Protein AF-A0A916ZV91-F1 (afdb_monomer_lite)

Organism: NCBI:txid1526574

Radius of gyration: 21.8 Å; chains: 1; bounding box: 56×49×54 Å

Structure (mmCIF, N/CA/C/O backbone):
data_AF-A0A916ZV91-F1
#
_entry.id   AF-A0A916ZV91-F1
#
loop_
_atom_site.group_PDB
_atom_site.id
_atom_site.type_symbol
_atom_site.label_atom_id
_atom_site.label_alt_id
_atom_site.label_comp_id
_atom_site.label_asym_id
_atom_site.label_entity_id
_atom_site.label_seq_id
_atom_site.pdbx_PDB_ins_code
_atom_site.Cartn_x
_atom_site.Cartn_y
_atom_site.Cartn_z
_atom_site.occupancy
_atom_site.B_iso_or_equiv
_atom_site.auth_seq_id
_atom_site.auth_comp_id
_atom_site.auth_asym_id
_atom_site.auth_atom_id
_atom_site.pdbx_PDB_model_num
ATOM 1 N N . MET A 1 1 ? -6.351 -1.136 -21.327 1.00 87.38 1 MET A N 1
ATOM 2 C CA . MET A 1 1 ? -5.081 -0.440 -21.086 1.00 87.38 1 MET A CA 1
ATOM 3 C C . MET A 1 1 ? -4.354 -1.169 -19.970 1.00 87.38 1 MET A C 1
ATOM 5 O O . MET A 1 1 ? -4.870 -1.156 -18.860 1.00 87.38 1 MET A O 1
ATOM 9 N N . LYS A 1 2 ? -3.254 -1.858 -20.281 1.00 96.19 2 LYS A N 1
ATOM 10 C CA . LYS A 1 2 ? -2.328 -2.486 -19.336 1.00 96.19 2 LYS A CA 1
ATOM 11 C C . LYS A 1 2 ? -1.281 -1.471 -18.912 1.00 96.19 2 LYS A C 1
ATOM 13 O O . LYS A 1 2 ? -0.682 -0.817 -19.762 1.00 96.19 2 LYS A O 1
ATOM 18 N N . THR A 1 3 ? -1.038 -1.371 -17.621 1.00 98.38 3 THR A N 1
ATOM 19 C CA . THR A 1 3 ? -0.087 -0.418 -17.056 1.00 98.38 3 THR A CA 1
ATOM 20 C C . THR A 1 3 ? 0.949 -1.126 -16.194 1.00 98.38 3 THR A C 1
ATOM 22 O O . THR A 1 3 ? 0.641 -2.114 -15.523 1.00 98.38 3 THR A O 1
ATOM 25 N N . LEU A 1 4 ? 2.176 -0.617 -16.209 1.00 98.62 4 LEU A N 1
ATOM 26 C CA . LEU A 1 4 ? 3.278 -1.131 -15.405 1.00 98.62 4 LEU A CA 1
ATOM 27 C C . LEU A 1 4 ? 3.902 0.003 -14.602 1.00 98.62 4 LEU A C 1
ATOM 29 O O . LEU A 1 4 ? 4.118 1.087 -15.137 1.00 98.62 4 LEU A O 1
ATOM 33 N N . LEU A 1 5 ? 4.200 -0.269 -13.337 1.00 98.25 5 LEU A N 1
ATOM 34 C CA . LEU A 1 5 ? 4.947 0.599 -12.440 1.00 98.25 5 LEU A CA 1
ATOM 35 C C . LEU A 1 5 ? 6.239 -0.108 -12.038 1.00 98.25 5 LEU A C 1
ATOM 37 O O . LEU A 1 5 ? 6.178 -1.170 -11.424 1.00 98.25 5 LEU A O 1
ATOM 41 N N . TYR A 1 6 ? 7.385 0.483 -12.362 1.00 95.25 6 TYR A N 1
ATOM 42 C CA . TYR A 1 6 ? 8.692 0.018 -11.916 1.00 95.25 6 TYR A CA 1
ATOM 43 C C . TYR A 1 6 ? 9.244 0.979 -10.866 1.00 95.25 6 TYR A C 1
ATOM 45 O O . TYR A 1 6 ? 9.522 2.140 -11.161 1.00 95.25 6 TYR A O 1
ATOM 53 N N . LEU A 1 7 ? 9.350 0.493 -9.631 1.00 92.75 7 LEU A N 1
ATOM 54 C CA . LEU A 1 7 ? 9.927 1.208 -8.499 1.00 92.75 7 LEU A CA 1
ATOM 55 C C . LEU A 1 7 ? 11.439 0.973 -8.437 1.00 92.75 7 LEU A C 1
ATOM 57 O O . LEU A 1 7 ? 11.879 -0.160 -8.636 1.00 92.75 7 LEU A O 1
ATOM 61 N N . ALA A 1 8 ? 12.203 2.030 -8.141 1.00 88.31 8 ALA A N 1
ATOM 62 C CA . ALA A 1 8 ? 13.669 2.011 -8.190 1.00 88.31 8 ALA A CA 1
ATOM 63 C C . ALA A 1 8 ? 14.172 1.517 -9.559 1.00 88.31 8 ALA A C 1
ATOM 65 O O . ALA A 1 8 ? 14.939 0.559 -9.679 1.00 88.31 8 ALA A O 1
ATOM 66 N N . SER A 1 9 ? 13.643 2.117 -10.625 1.00 89.19 9 SER A N 1
ATOM 67 C CA . SER A 1 9 ? 13.782 1.567 -11.972 1.00 89.19 9 SER A CA 1
ATOM 68 C C . SER A 1 9 ? 15.186 1.673 -12.567 1.00 89.19 9 SER A C 1
ATOM 70 O O . SER A 1 9 ? 15.464 0.971 -13.537 1.00 89.19 9 SER A O 1
ATOM 72 N N . GLY A 1 10 ? 16.071 2.519 -12.027 1.00 86.88 10 GLY A N 1
ATOM 73 C CA . GLY A 1 10 ? 17.377 2.776 -12.640 1.00 86.88 10 GLY A CA 1
ATOM 74 C C . GLY A 1 10 ? 17.252 3.400 -14.042 1.00 86.88 10 GLY A C 1
ATOM 75 O O . GLY A 1 10 ? 16.332 4.196 -14.258 1.00 86.88 10 GLY A O 1
ATOM 76 N N . PRO A 1 11 ? 18.152 3.093 -14.998 1.00 87.12 11 PRO A N 1
ATOM 77 C CA . PRO A 1 11 ? 18.090 3.643 -16.351 1.00 87.12 11 PRO A CA 1
ATOM 78 C C . PRO A 1 11 ? 16.918 3.086 -17.168 1.00 87.12 11 PRO A C 1
ATOM 80 O O . PRO A 1 11 ? 16.448 1.963 -16.966 1.00 87.12 11 PRO A O 1
ATOM 83 N N . TYR A 1 12 ? 16.483 3.860 -18.161 1.00 89.38 12 TYR A N 1
ATOM 84 C CA . TYR A 1 12 ? 15.601 3.339 -19.199 1.00 89.38 12 TYR A CA 1
ATOM 85 C C . TYR A 1 12 ? 16.366 2.405 -20.148 1.00 89.38 12 TYR A C 1
ATOM 87 O O . TYR A 1 12 ? 17.432 2.761 -20.647 1.00 89.38 12 TYR A O 1
ATOM 95 N N . LEU A 1 13 ? 15.791 1.234 -20.439 1.00 89.25 13 LEU A N 1
ATOM 96 C CA . LEU A 1 13 ? 16.337 0.247 -21.369 1.00 89.25 13 LEU A CA 1
ATOM 97 C C . LEU A 1 13 ? 15.431 0.114 -22.597 1.00 89.25 13 LEU A C 1
ATOM 99 O O . LEU A 1 13 ? 14.216 -0.043 -22.464 1.00 89.25 13 LEU A O 1
ATOM 103 N N . ASP A 1 14 ? 16.017 0.060 -23.795 1.00 88.75 14 ASP A N 1
ATOM 104 C CA . ASP A 1 14 ? 15.267 -0.062 -25.058 1.00 88.75 14 ASP A CA 1
ATOM 105 C C . ASP A 1 14 ? 14.362 -1.303 -25.107 1.00 88.75 14 ASP A C 1
ATOM 107 O O . ASP A 1 14 ? 13.306 -1.294 -25.745 1.00 88.75 14 ASP A O 1
ATOM 111 N N . VAL A 1 15 ? 14.731 -2.368 -24.384 1.00 90.44 15 VAL A N 1
ATOM 112 C CA . VAL A 1 15 ? 13.932 -3.598 -24.281 1.00 90.44 15 VAL A CA 1
ATOM 113 C C . VAL A 1 15 ? 12.526 -3.340 -23.726 1.00 90.44 15 VAL A C 1
ATOM 115 O O . VAL A 1 15 ? 11.592 -4.062 -24.080 1.00 90.44 15 VAL A O 1
ATOM 118 N N . TYR A 1 16 ? 12.330 -2.279 -22.935 1.00 92.88 16 TYR A N 1
ATOM 119 C CA . TYR A 1 16 ? 11.019 -1.907 -22.401 1.00 92.88 16 TYR A CA 1
ATOM 120 C C . TYR A 1 16 ? 10.020 -1.525 -23.498 1.00 92.88 16 TYR A C 1
ATOM 122 O O . TYR A 1 16 ? 8.820 -1.730 -23.321 1.00 92.88 16 TYR A O 1
ATOM 130 N N . SER A 1 17 ? 10.493 -1.049 -24.655 1.00 88.81 17 SER A N 1
ATOM 131 C CA . SER A 1 17 ? 9.639 -0.748 -25.814 1.00 88.81 17 SER A CA 1
ATOM 132 C C . SER A 1 17 ? 8.989 -1.996 -26.424 1.00 88.81 17 SER A C 1
ATOM 134 O O . SER A 1 17 ? 7.976 -1.885 -27.112 1.00 88.81 17 SER A O 1
ATOM 136 N N . ASN A 1 18 ? 9.537 -3.186 -26.158 1.00 90.81 18 ASN A N 1
ATOM 137 C CA . ASN A 1 18 ? 9.008 -4.458 -26.657 1.00 90.81 18 ASN A CA 1
ATOM 138 C C . ASN A 1 18 ? 7.971 -5.088 -25.713 1.00 90.81 18 ASN A C 1
ATOM 140 O O . ASN A 1 18 ? 7.360 -6.106 -26.049 1.00 90.81 18 ASN A O 1
ATOM 144 N N . LEU A 1 19 ? 7.766 -4.512 -24.525 1.00 93.88 19 LEU A N 1
ATOM 145 C CA . LEU A 1 19 ? 6.770 -5.005 -23.586 1.00 93.88 19 LEU A CA 1
ATOM 146 C C . LEU A 1 19 ? 5.364 -4.756 -24.137 1.00 93.88 19 LEU A C 1
ATOM 148 O O . LEU A 1 19 ? 5.028 -3.661 -24.578 1.00 93.88 19 LEU A O 1
ATOM 152 N N . SER A 1 20 ? 4.499 -5.767 -24.050 1.00 93.50 20 SER A N 1
ATOM 153 C CA . SER A 1 20 ? 3.075 -5.648 -24.399 1.00 93.50 20 SER A CA 1
ATOM 154 C C . SER A 1 20 ? 2.282 -4.912 -23.302 1.00 93.50 20 SER A C 1
ATOM 156 O O . SER A 1 20 ? 1.346 -5.469 -22.716 1.00 93.50 20 SER A O 1
ATOM 158 N N . ILE A 1 21 ? 2.699 -3.678 -23.003 1.00 96.75 21 ILE A N 1
ATOM 159 C CA . ILE A 1 21 ? 2.186 -2.784 -21.960 1.00 96.75 21 ILE A CA 1
ATOM 160 C C . ILE A 1 21 ? 1.842 -1.429 -22.590 1.00 96.75 21 ILE A C 1
ATOM 162 O O . ILE A 1 21 ? 2.648 -0.831 -23.298 1.00 96.75 21 ILE A O 1
ATOM 166 N N . ASP A 1 22 ? 0.640 -0.929 -22.306 1.00 97.06 22 ASP A N 1
ATOM 167 C CA . ASP A 1 22 ? 0.116 0.288 -22.931 1.00 97.06 22 ASP A CA 1
ATOM 168 C C . ASP A 1 22 ? 0.661 1.569 -22.281 1.00 97.06 22 ASP A C 1
ATOM 170 O O . ASP A 1 22 ? 0.759 2.593 -22.951 1.00 97.06 22 ASP A O 1
ATOM 174 N N . LYS A 1 23 ? 0.994 1.539 -20.983 1.00 97.94 23 LYS A N 1
ATOM 175 C CA . LYS A 1 23 ? 1.622 2.665 -20.273 1.00 97.94 23 LYS A CA 1
ATOM 176 C C . LYS A 1 23 ? 2.644 2.172 -19.246 1.00 97.94 23 LYS A C 1
ATOM 178 O O . LYS A 1 23 ? 2.316 1.337 -18.404 1.00 97.94 23 LYS A O 1
ATOM 183 N N . LEU A 1 24 ? 3.856 2.711 -19.300 1.00 98.19 24 LEU A N 1
ATOM 184 C CA . LEU A 1 24 ? 4.967 2.396 -18.400 1.00 98.19 24 LEU A CA 1
ATOM 185 C C . LEU A 1 24 ? 5.242 3.602 -17.492 1.00 98.19 24 LEU A C 1
ATOM 187 O O . LEU A 1 24 ? 5.368 4.722 -17.984 1.00 98.19 24 LEU A O 1
ATOM 191 N N . PHE A 1 25 ? 5.349 3.370 -16.188 1.00 97.62 25 PHE A N 1
ATOM 192 C CA . PHE A 1 25 ? 5.752 4.360 -15.193 1.00 97.62 25 PHE A CA 1
ATOM 193 C C . PHE A 1 25 ? 7.047 3.898 -14.530 1.00 97.62 25 PHE A C 1
ATOM 195 O O . PHE A 1 25 ? 7.089 2.822 -13.935 1.00 97.62 25 PHE A O 1
ATOM 202 N N . PHE A 1 26 ? 8.084 4.718 -14.625 1.00 94.31 26 PHE A N 1
ATOM 203 C CA . PHE A 1 26 ? 9.403 4.468 -14.055 1.00 94.31 26 PHE A CA 1
ATOM 204 C C . PHE A 1 26 ? 9.624 5.448 -12.905 1.00 94.31 26 PHE A C 1
ATOM 206 O O . PHE A 1 26 ? 9.574 6.658 -13.120 1.00 94.31 26 PHE A O 1
ATOM 213 N N . VAL A 1 27 ? 9.803 4.945 -11.686 1.00 92.62 27 VAL A N 1
ATOM 214 C CA . VAL A 1 27 ? 10.017 5.762 -10.485 1.00 92.62 27 VAL A CA 1
ATOM 215 C C . VAL A 1 27 ? 11.463 5.617 -10.044 1.00 92.62 27 VAL A C 1
ATOM 217 O O . VAL A 1 27 ? 11.885 4.541 -9.619 1.00 92.62 27 VAL A O 1
ATOM 220 N N . GLU A 1 28 ? 12.200 6.720 -10.108 1.00 87.00 28 GLU A N 1
ATOM 221 C CA . GLU A 1 28 ? 13.596 6.796 -9.685 1.00 87.00 28 GLU A CA 1
ATOM 222 C C . GLU A 1 28 ? 13.918 8.227 -9.259 1.00 87.00 28 GLU A C 1
ATOM 224 O O . GLU A 1 28 ? 13.624 9.146 -10.014 1.00 87.00 28 GLU A O 1
ATOM 229 N N . LYS A 1 29 ? 14.513 8.419 -8.078 1.00 79.69 29 LYS A N 1
ATOM 230 C CA . LYS A 1 29 ? 14.768 9.749 -7.489 1.00 79.69 29 LYS A CA 1
ATOM 231 C C . LYS A 1 29 ? 16.181 10.279 -7.779 1.00 79.69 29 LYS A C 1
ATOM 233 O O . LYS A 1 29 ? 16.490 11.416 -7.429 1.00 79.69 29 LYS A O 1
ATOM 238 N N . ASP A 1 30 ? 17.064 9.473 -8.371 1.00 70.75 30 ASP A N 1
ATOM 239 C CA . ASP A 1 30 ? 18.433 9.903 -8.691 1.00 70.75 30 ASP A CA 1
ATOM 240 C C . ASP A 1 30 ? 18.470 10.821 -9.933 1.00 70.75 30 ASP A C 1
ATOM 242 O O . ASP A 1 30 ? 18.646 10.379 -11.072 1.00 70.75 30 ASP A O 1
ATOM 246 N N . ASP A 1 31 ? 18.292 12.122 -9.676 1.00 64.06 31 ASP A N 1
ATOM 247 C CA . ASP A 1 31 ? 18.119 13.219 -10.645 1.00 64.06 31 ASP A CA 1
ATOM 248 C C . ASP A 1 31 ? 19.330 13.483 -11.565 1.00 64.06 31 ASP A C 1
ATOM 250 O O . ASP A 1 31 ? 19.233 14.249 -12.519 1.00 64.06 31 ASP A O 1
ATOM 254 N N . MET A 1 32 ? 20.500 12.883 -11.317 1.00 65.88 32 MET A N 1
ATOM 255 C CA . MET A 1 32 ? 21.688 13.146 -12.151 1.00 65.88 32 MET A CA 1
ATOM 256 C C . MET A 1 32 ? 22.233 11.922 -12.872 1.00 65.88 32 MET A C 1
ATOM 258 O O . MET A 1 32 ? 22.821 12.067 -13.944 1.00 65.88 32 MET A O 1
ATOM 262 N N . LYS A 1 33 ? 22.049 10.720 -12.324 1.00 74.94 33 LYS A N 1
ATOM 263 C CA . LYS A 1 33 ? 22.669 9.520 -12.893 1.00 74.94 33 LYS A CA 1
ATOM 264 C C . LYS A 1 33 ? 21.958 9.018 -14.149 1.00 74.94 33 LYS A C 1
ATOM 266 O O . LYS A 1 33 ? 22.618 8.533 -15.065 1.00 74.94 33 LYS A O 1
ATOM 271 N N . TRP A 1 34 ? 20.632 9.153 -14.207 1.00 81.06 34 TRP A N 1
ATOM 272 C CA . TRP A 1 34 ? 19.813 8.489 -15.231 1.00 81.06 34 TRP A CA 1
ATOM 273 C C . TRP A 1 34 ? 19.065 9.427 -16.171 1.00 81.06 34 TRP A C 1
ATOM 275 O O . TRP A 1 34 ? 18.476 8.953 -17.140 1.00 81.06 34 TRP A O 1
ATOM 285 N N . THR A 1 35 ? 19.130 10.739 -15.949 1.00 83.25 35 THR A N 1
ATOM 286 C CA . THR A 1 35 ? 18.403 11.761 -16.722 1.00 83.25 35 THR A CA 1
ATOM 287 C C . THR A 1 35 ? 18.569 11.589 -18.225 1.00 83.25 35 THR A C 1
ATOM 289 O O . THR A 1 35 ? 17.577 11.548 -18.944 1.00 83.25 35 THR A O 1
ATOM 292 N N . GLN A 1 36 ? 19.800 11.352 -18.690 1.00 85.44 36 GLN A N 1
ATOM 293 C CA . GLN A 1 36 ? 20.089 11.128 -20.111 1.00 85.44 36 GLN A CA 1
ATOM 294 C C . GLN A 1 36 ? 19.358 9.908 -20.692 1.00 85.44 36 GLN A C 1
ATOM 296 O O . GLN A 1 36 ? 18.908 9.957 -21.833 1.00 85.44 36 GLN A O 1
ATOM 301 N N . SER A 1 37 ? 19.192 8.828 -19.917 1.00 87.00 37 SER A N 1
ATOM 302 C CA . SER A 1 37 ? 18.445 7.644 -20.374 1.00 87.00 37 SER A CA 1
ATOM 303 C C . SER A 1 37 ? 16.951 7.937 -20.545 1.00 87.00 37 SER A C 1
ATOM 305 O O . SER A 1 37 ? 16.292 7.316 -21.376 1.00 87.00 37 SER A O 1
ATOM 307 N N . TYR A 1 38 ? 16.424 8.924 -19.813 1.00 88.81 38 TYR A N 1
ATOM 308 C CA . TYR A 1 38 ? 15.010 9.278 -19.836 1.00 88.81 38 TYR A CA 1
ATOM 309 C C . TYR A 1 38 ? 14.646 10.414 -20.815 1.00 88.81 38 TYR A C 1
ATOM 311 O O . TYR A 1 38 ? 13.462 10.627 -21.071 1.00 88.81 38 TYR A O 1
ATOM 319 N N . GLU A 1 39 ? 15.623 11.117 -21.405 1.00 86.62 39 GLU A N 1
ATOM 320 C CA . GLU A 1 39 ? 15.385 12.263 -22.307 1.00 86.62 39 GLU A CA 1
ATOM 321 C C . GLU A 1 39 ? 14.565 11.908 -23.557 1.00 86.62 39 GLU A C 1
ATOM 323 O O . GLU A 1 39 ? 13.804 12.739 -24.051 1.00 86.62 39 GLU A O 1
ATOM 328 N N . ASN A 1 40 ? 14.699 10.678 -24.064 1.00 84.06 40 ASN A N 1
ATOM 329 C CA . ASN A 1 40 ? 14.100 10.248 -25.333 1.00 84.06 40 ASN A CA 1
ATOM 330 C C . ASN A 1 40 ? 13.187 9.024 -25.186 1.00 84.06 40 ASN A C 1
ATOM 332 O O . ASN A 1 40 ? 13.049 8.233 -26.122 1.00 84.06 40 ASN A O 1
ATOM 336 N N . ILE A 1 41 ? 12.558 8.849 -24.020 1.00 91.31 41 ILE A N 1
ATOM 337 C CA . ILE A 1 41 ? 11.655 7.713 -23.821 1.00 91.31 41 ILE A CA 1
ATOM 338 C C . ILE A 1 41 ? 10.410 7.812 -24.713 1.00 91.31 41 ILE A C 1
ATOM 340 O O . ILE A 1 41 ? 9.927 8.909 -25.012 1.00 91.31 41 ILE A O 1
ATOM 344 N N . PRO A 1 42 ? 9.841 6.666 -25.119 1.00 91.62 42 PRO A N 1
ATOM 345 C CA . PRO A 1 42 ? 8.595 6.624 -25.870 1.00 91.62 42 PRO A CA 1
ATOM 346 C C . PRO A 1 42 ? 7.433 7.347 -25.173 1.00 91.62 42 PRO A C 1
ATOM 348 O O . PRO A 1 42 ? 7.351 7.412 -23.950 1.00 91.62 42 PRO A O 1
ATOM 351 N N . THR A 1 43 ? 6.452 7.812 -25.950 1.00 92.31 43 THR A N 1
ATOM 352 C CA . THR A 1 43 ? 5.269 8.537 -25.429 1.00 92.31 43 THR A CA 1
ATOM 353 C C . THR A 1 43 ? 4.378 7.703 -24.496 1.00 92.31 43 THR A C 1
ATOM 355 O O . THR A 1 43 ? 3.646 8.248 -23.662 1.00 92.31 43 THR A O 1
ATOM 358 N N . ASN A 1 44 ? 4.438 6.373 -24.603 1.00 94.12 44 ASN A N 1
ATOM 359 C CA . ASN A 1 44 ? 3.770 5.451 -23.688 1.00 94.12 44 ASN A CA 1
ATOM 360 C C . ASN A 1 44 ? 4.568 5.195 -22.396 1.00 94.12 44 ASN A C 1
ATOM 362 O O . ASN A 1 44 ? 4.080 4.485 -21.522 1.00 94.12 44 ASN A O 1
ATOM 366 N N . ALA A 1 45 ? 5.747 5.788 -22.229 1.00 96.06 45 ALA A N 1
ATOM 367 C CA . ALA A 1 45 ? 6.517 5.766 -20.994 1.00 96.06 45 ALA A CA 1
ATOM 368 C C . ALA A 1 45 ? 6.421 7.107 -20.255 1.00 96.06 45 ALA A C 1
ATOM 370 O O . ALA A 1 45 ? 6.024 8.131 -20.815 1.00 96.06 45 ALA A O 1
ATOM 371 N N . GLU A 1 46 ? 6.710 7.086 -18.961 1.00 95.44 46 GLU A N 1
ATOM 372 C CA . GLU A 1 46 ? 6.787 8.269 -18.117 1.00 95.44 46 GLU A CA 1
ATOM 373 C C . GLU A 1 46 ? 7.800 8.033 -17.000 1.00 95.44 46 GLU A C 1
ATOM 375 O O . GLU A 1 46 ? 7.733 7.017 -16.306 1.00 95.44 46 GLU A O 1
ATOM 380 N N . TRP A 1 47 ? 8.720 8.979 -16.828 1.00 93.38 47 TRP A N 1
ATOM 381 C CA . TRP A 1 47 ? 9.651 8.997 -15.709 1.00 93.38 47 TRP A CA 1
ATOM 382 C C . TRP A 1 47 ? 9.129 9.925 -14.616 1.00 93.38 47 TRP A C 1
ATOM 384 O O . TRP A 1 47 ? 8.865 11.103 -14.859 1.00 93.38 47 TRP A O 1
ATOM 394 N N . ILE A 1 48 ? 8.974 9.384 -13.411 1.00 93.12 48 ILE A N 1
ATOM 395 C CA . ILE A 1 48 ? 8.570 10.117 -12.217 1.00 93.12 48 ILE A CA 1
ATOM 396 C C . ILE A 1 48 ? 9.800 10.241 -11.322 1.00 93.12 48 ILE A C 1
ATOM 398 O O . ILE A 1 48 ? 10.142 9.333 -10.563 1.00 93.12 48 ILE A O 1
ATOM 402 N N . ASN A 1 49 ? 10.460 11.390 -11.426 1.00 89.25 49 ASN A N 1
ATOM 403 C CA . ASN A 1 49 ? 11.673 11.695 -10.680 1.00 89.25 49 ASN A CA 1
ATOM 404 C C . ASN A 1 49 ? 11.367 12.179 -9.255 1.00 89.25 49 ASN A C 1
ATOM 406 O O . ASN A 1 49 ? 11.476 13.366 -8.936 1.00 89.25 49 ASN A O 1
ATOM 410 N N . LYS A 1 50 ? 10.840 11.277 -8.421 1.00 88.44 50 LYS A N 1
ATOM 411 C CA . LYS A 1 50 ? 10.419 11.555 -7.041 1.00 88.44 50 LYS A CA 1
ATOM 412 C C . LYS A 1 50 ? 10.615 10.324 -6.161 1.00 88.44 50 LYS A C 1
ATOM 414 O O . LYS A 1 50 ? 10.757 9.205 -6.637 1.00 88.44 50 LYS A O 1
ATOM 419 N N . ASP A 1 51 ? 10.549 10.546 -4.851 1.00 88.75 51 ASP A N 1
ATOM 420 C CA . ASP A 1 51 ? 10.404 9.471 -3.864 1.00 88.75 51 ASP A CA 1
ATOM 421 C C . ASP A 1 51 ? 9.189 8.578 -4.183 1.00 88.75 51 ASP A C 1
ATOM 423 O O . ASP A 1 51 ? 8.167 9.063 -4.686 1.00 88.75 51 ASP A O 1
ATOM 427 N N . ILE A 1 52 ? 9.286 7.281 -3.882 1.00 90.06 52 ILE A N 1
ATOM 428 C CA . ILE A 1 52 ? 8.232 6.301 -4.172 1.00 90.06 52 ILE A CA 1
ATOM 429 C C . ILE A 1 52 ? 6.891 6.689 -3.544 1.00 90.06 52 ILE A C 1
ATOM 431 O O . ILE A 1 52 ? 5.879 6.676 -4.243 1.00 90.06 52 ILE A O 1
ATOM 435 N N . LEU A 1 53 ? 6.847 7.077 -2.268 1.00 91.75 53 LEU A N 1
ATOM 436 C CA . LEU A 1 53 ? 5.585 7.415 -1.599 1.00 91.75 53 LEU A CA 1
ATOM 437 C C . LEU A 1 53 ? 4.926 8.648 -2.234 1.00 91.75 53 LEU A C 1
ATOM 439 O O . LEU A 1 53 ? 3.706 8.688 -2.420 1.00 91.75 53 LEU A O 1
ATOM 443 N N . VAL A 1 54 ? 5.731 9.630 -2.640 1.00 93.12 54 VAL A N 1
ATOM 444 C CA . VAL A 1 54 ? 5.250 10.816 -3.365 1.00 93.12 54 VAL A CA 1
ATOM 445 C C . VAL A 1 54 ? 4.745 10.437 -4.761 1.00 93.12 54 VAL A C 1
ATOM 447 O O . VAL A 1 54 ? 3.678 10.893 -5.174 1.00 93.12 54 VAL A O 1
ATOM 450 N N . SER A 1 55 ? 5.464 9.563 -5.465 1.00 94.56 55 SER A N 1
ATOM 451 C CA . SER A 1 55 ? 5.079 9.057 -6.788 1.00 94.56 55 SER A CA 1
ATOM 452 C C . SER A 1 55 ? 3.756 8.291 -6.735 1.00 94.56 55 SER A C 1
ATOM 454 O O . SER A 1 55 ? 2.871 8.509 -7.558 1.00 94.56 55 SER A O 1
ATOM 456 N N . VAL A 1 56 ? 3.565 7.452 -5.714 1.00 95.88 56 VAL A N 1
ATOM 457 C CA . VAL A 1 56 ? 2.304 6.735 -5.476 1.00 95.88 56 VAL A CA 1
ATOM 458 C C . VAL A 1 56 ? 1.160 7.707 -5.190 1.00 95.88 56 VAL A C 1
ATOM 460 O O . VAL A 1 56 ? 0.065 7.525 -5.722 1.00 95.88 56 VAL A O 1
ATOM 463 N N . ALA A 1 57 ? 1.398 8.765 -4.408 1.00 95.44 57 ALA A N 1
ATOM 464 C CA . ALA A 1 57 ? 0.392 9.797 -4.155 1.00 95.44 57 ALA A CA 1
ATOM 465 C C . ALA A 1 57 ? -0.027 10.531 -5.443 1.00 95.44 57 ALA A C 1
ATOM 467 O O . ALA A 1 57 ? -1.213 10.794 -5.648 1.00 95.44 57 ALA A O 1
ATOM 468 N N . GLU A 1 58 ? 0.924 10.820 -6.334 1.00 96.62 58 GLU A N 1
ATOM 469 C CA . GLU A 1 58 ? 0.646 11.422 -7.640 1.00 96.62 58 GLU A CA 1
ATOM 470 C C . GLU A 1 58 ? -0.137 10.477 -8.564 1.00 96.62 58 GLU A C 1
ATOM 472 O O . GLU A 1 58 ? -1.143 10.865 -9.157 1.00 96.62 58 GLU A O 1
ATOM 477 N N . LEU A 1 59 ? 0.274 9.212 -8.666 1.00 97.94 59 LEU A N 1
ATOM 478 C CA . LEU A 1 59 ? -0.447 8.215 -9.461 1.00 97.94 59 LEU A CA 1
ATOM 479 C C . LEU A 1 59 ? -1.873 8.001 -8.932 1.00 97.94 59 LEU A C 1
ATOM 481 O O . LEU A 1 59 ? -2.814 7.865 -9.722 1.00 97.94 59 LEU A O 1
ATOM 485 N N . LYS A 1 60 ? -2.048 8.039 -7.605 1.00 96.69 60 LYS A N 1
ATOM 486 C CA . LYS A 1 60 ? -3.358 7.980 -6.948 1.00 96.69 60 LYS A CA 1
ATOM 487 C C . LYS A 1 60 ? -4.232 9.175 -7.329 1.00 96.69 60 LYS A C 1
ATOM 489 O O . LYS A 1 60 ? -5.378 8.960 -7.716 1.00 96.69 60 LYS A O 1
ATOM 494 N N . SER A 1 61 ? -3.715 10.407 -7.287 1.00 96.12 61 SER A N 1
ATOM 495 C CA . SER A 1 61 ? -4.494 11.607 -7.649 1.00 96.12 61 SER A CA 1
ATOM 496 C C . SER A 1 61 ? -4.909 11.627 -9.126 1.00 96.12 61 SER A C 1
ATOM 498 O O . SER A 1 61 ? -5.946 12.185 -9.482 1.00 96.12 61 SER A O 1
ATOM 500 N N . ARG A 1 62 ? -4.142 10.944 -9.983 1.00 97.06 62 ARG A N 1
ATOM 501 C CA . ARG A 1 62 ? -4.435 10.727 -11.408 1.00 97.06 62 ARG A CA 1
ATOM 502 C C . ARG A 1 62 ? -5.358 9.531 -11.676 1.00 97.06 62 ARG A C 1
ATOM 504 O O . ARG A 1 62 ? -5.631 9.234 -12.837 1.00 97.06 62 ARG A O 1
ATOM 511 N N . ASN A 1 63 ? -5.846 8.850 -10.635 1.00 96.12 63 ASN A N 1
ATOM 512 C CA . ASN A 1 63 ? -6.674 7.642 -10.723 1.00 96.12 63 ASN A CA 1
ATOM 513 C C . ASN A 1 63 ? -6.042 6.516 -11.565 1.00 96.12 63 ASN A C 1
ATOM 515 O O . ASN A 1 63 ? -6.746 5.742 -12.220 1.00 96.12 63 ASN A O 1
ATOM 519 N N . ILE A 1 64 ? -4.711 6.412 -11.558 1.00 97.75 64 ILE A N 1
ATOM 520 C CA . ILE A 1 64 ? -3.999 5.350 -12.269 1.00 97.75 64 ILE A CA 1
ATOM 521 C C . ILE A 1 64 ? -4.175 4.024 -11.521 1.00 97.75 64 ILE A C 1
ATOM 523 O O . ILE A 1 64 ? -4.102 3.966 -10.293 1.00 97.75 64 ILE A O 1
ATOM 527 N N . LYS A 1 65 ? -4.416 2.948 -12.280 1.00 97.81 65 LYS A N 1
ATOM 528 C CA . LYS A 1 65 ? -4.530 1.581 -11.763 1.00 97.81 65 LYS A CA 1
ATOM 529 C C . LYS A 1 65 ? -3.506 0.678 -12.427 1.00 97.81 65 LYS A C 1
ATOM 531 O O . LYS A 1 65 ? -3.598 0.518 -13.637 1.00 97.81 65 LYS A O 1
ATOM 536 N N . ILE A 1 66 ? -2.624 0.089 -11.625 1.00 98.56 66 ILE A N 1
ATOM 537 C CA . ILE A 1 66 ? -1.441 -0.681 -12.017 1.00 98.56 66 ILE A CA 1
ATOM 538 C C . ILE A 1 66 ? -1.759 -2.168 -12.187 1.00 98.56 66 ILE A C 1
ATOM 540 O O . ILE A 1 66 ? -2.302 -2.797 -11.275 1.00 98.56 66 ILE A O 1
ATOM 544 N N . ASP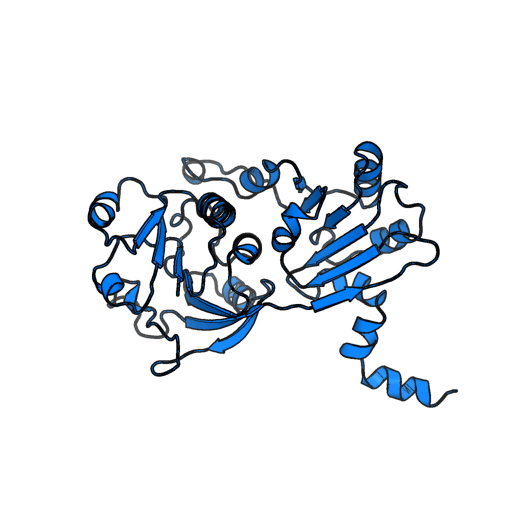 A 1 67 ? -1.395 -2.721 -13.347 1.00 98.62 67 ASP A N 1
ATOM 545 C CA . ASP A 1 67 ? -1.551 -4.143 -13.682 1.00 98.62 67 ASP A CA 1
ATOM 546 C C . ASP A 1 67 ? -0.261 -4.944 -13.423 1.00 98.62 67 ASP A C 1
ATOM 548 O O . ASP A 1 67 ? -0.331 -6.140 -13.143 1.00 98.62 67 ASP A O 1
ATOM 552 N N . TYR A 1 68 ? 0.904 -4.292 -13.499 1.00 98.62 68 TYR A N 1
ATOM 553 C CA . TYR A 1 68 ? 2.224 -4.878 -13.253 1.00 98.62 68 TYR A CA 1
ATOM 554 C C . TYR A 1 68 ? 3.016 -3.990 -12.295 1.00 98.62 68 TYR A C 1
ATOM 556 O O . TYR A 1 68 ? 3.241 -2.819 -12.588 1.00 98.62 68 TYR A O 1
ATOM 564 N N . LEU A 1 69 ? 3.454 -4.537 -11.168 1.00 97.69 69 LEU A N 1
ATOM 565 C CA . LEU A 1 69 ? 4.344 -3.870 -10.224 1.00 97.69 69 LEU A CA 1
ATOM 566 C C . LEU A 1 69 ? 5.716 -4.540 -10.285 1.00 97.69 69 LEU A C 1
ATOM 568 O O . LEU A 1 69 ? 5.802 -5.755 -10.124 1.00 97.69 69 LEU A O 1
ATOM 572 N N . VAL A 1 70 ? 6.771 -3.759 -10.492 1.00 95.31 70 VAL A N 1
ATOM 573 C CA . VAL A 1 70 ? 8.156 -4.238 -10.546 1.00 95.31 70 VAL A CA 1
ATOM 574 C C . VAL A 1 70 ? 8.955 -3.621 -9.397 1.00 95.31 70 VAL A C 1
ATOM 576 O O . VAL A 1 70 ? 8.942 -2.402 -9.231 1.00 95.31 70 VAL A O 1
ATOM 579 N N . SER A 1 71 ? 9.637 -4.463 -8.615 1.00 90.56 71 SER A N 1
ATOM 580 C CA . SER A 1 71 ? 10.546 -4.086 -7.520 1.00 90.56 71 SER A CA 1
ATOM 581 C C . SER A 1 71 ? 11.735 -5.052 -7.490 1.00 90.56 71 SER A C 1
ATOM 583 O O . SER A 1 71 ? 11.702 -6.080 -6.814 1.00 90.56 71 SER A O 1
ATOM 585 N N . LEU A 1 72 ? 12.751 -4.775 -8.311 1.00 87.25 72 LEU A N 1
ATOM 586 C CA . LEU A 1 72 ? 13.899 -5.672 -8.528 1.00 87.25 72 LEU A CA 1
ATOM 587 C C . LEU A 1 72 ? 15.245 -5.103 -8.061 1.00 87.25 72 LEU A C 1
ATOM 589 O O . LEU A 1 72 ? 16.161 -5.880 -7.828 1.00 87.25 72 LEU A O 1
ATOM 593 N N . ASN A 1 73 ? 15.376 -3.782 -7.922 1.00 77.12 73 ASN A N 1
ATOM 594 C CA . ASN A 1 73 ? 16.653 -3.115 -7.632 1.00 77.12 73 ASN A CA 1
ATOM 595 C C . ASN A 1 73 ? 16.721 -2.609 -6.184 1.00 77.12 73 ASN A C 1
ATOM 597 O O . ASN A 1 73 ? 17.053 -1.454 -5.936 1.00 77.12 73 ASN A O 1
ATOM 601 N N . GLU A 1 74 ? 16.349 -3.436 -5.211 1.00 71.00 74 GLU A N 1
ATOM 602 C CA . GLU A 1 74 ? 16.277 -2.978 -3.821 1.00 71.00 74 GLU A CA 1
ATOM 603 C C . GLU A 1 74 ? 17.662 -2.951 -3.153 1.00 71.00 74 GLU A C 1
ATOM 605 O O . GLU A 1 74 ? 18.325 -3.981 -3.044 1.00 71.00 74 GLU A O 1
ATOM 610 N N . GLY A 1 75 ? 18.106 -1.776 -2.683 1.00 54.75 75 GLY A N 1
ATOM 611 C CA . GLY A 1 75 ? 19.468 -1.587 -2.161 1.00 54.75 75 GLY A CA 1
ATOM 612 C C . GLY A 1 75 ? 19.656 -0.388 -1.220 1.00 54.75 75 GLY A C 1
ATOM 613 O O . GLY A 1 75 ? 20.716 0.227 -1.199 1.00 54.75 75 GLY A O 1
ATOM 614 N N . LEU A 1 76 ? 18.646 -0.069 -0.400 1.00 51.38 76 LEU A N 1
ATOM 615 C CA . LEU A 1 76 ? 18.651 0.965 0.657 1.00 51.38 76 LEU A CA 1
ATOM 616 C C . LEU A 1 76 ? 18.950 2.420 0.232 1.00 51.38 76 LEU A C 1
ATOM 618 O O . LEU A 1 76 ? 18.865 3.295 1.091 1.00 51.38 76 LEU A O 1
ATOM 622 N N . ASN A 1 77 ? 19.214 2.708 -1.046 1.00 56.94 77 ASN A N 1
ATOM 623 C CA . ASN A 1 77 ? 19.342 4.079 -1.561 1.00 56.94 77 ASN A CA 1
ATOM 624 C C . ASN A 1 77 ? 18.544 4.329 -2.859 1.00 56.94 77 ASN A C 1
ATOM 626 O O . ASN A 1 77 ? 18.253 5.479 -3.188 1.00 56.94 77 ASN A O 1
ATOM 630 N N . GLU A 1 78 ? 18.155 3.280 -3.583 1.00 61.12 78 GLU A N 1
ATOM 631 C CA . GLU A 1 78 ? 17.404 3.341 -4.839 1.00 61.12 78 GLU A CA 1
ATOM 632 C C . GLU A 1 78 ? 15.890 3.469 -4.577 1.00 61.12 78 GLU A C 1
ATOM 634 O O . GLU A 1 78 ? 15.339 2.822 -3.687 1.00 61.12 78 GLU A O 1
ATOM 639 N N . GLY A 1 79 ? 15.195 4.342 -5.319 1.00 57.75 79 GLY A N 1
ATOM 640 C CA . GLY A 1 79 ? 13.783 4.680 -5.052 1.00 57.75 79 GLY A CA 1
ATOM 641 C C . GLY A 1 79 ? 13.573 5.852 -4.081 1.00 57.75 79 GLY A C 1
ATOM 642 O O . GLY A 1 79 ? 12.445 6.304 -3.864 1.00 57.75 79 GLY A O 1
ATOM 643 N N . GLY A 1 80 ? 14.664 6.411 -3.550 1.00 59.34 80 GLY A N 1
ATOM 644 C CA . GLY A 1 80 ? 14.666 7.756 -2.987 1.00 59.34 80 GLY A CA 1
ATOM 645 C C . GLY A 1 80 ? 14.332 7.911 -1.502 1.00 59.34 80 GLY A C 1
ATOM 646 O O . GLY A 1 80 ? 14.230 9.050 -1.023 1.00 59.34 80 GLY A O 1
ATOM 647 N N . GLY A 1 81 ? 14.209 6.801 -0.776 1.00 61.66 81 GLY A N 1
ATOM 648 C CA . GLY A 1 81 ? 13.942 6.771 0.658 1.00 61.66 81 GLY A CA 1
ATOM 649 C C . GLY A 1 81 ? 14.733 5.682 1.387 1.00 61.66 81 GLY A C 1
ATOM 650 O O . GLY A 1 81 ? 15.149 4.697 0.791 1.00 61.66 81 GLY A O 1
ATOM 651 N N . GLY A 1 82 ? 14.941 5.861 2.696 1.00 69.06 82 GLY A N 1
ATOM 652 C CA . GLY A 1 82 ? 15.673 4.916 3.555 1.00 69.06 82 GLY A CA 1
ATOM 653 C C . GLY A 1 82 ? 14.808 3.762 4.075 1.00 69.06 82 GLY A C 1
ATOM 654 O O . GLY A 1 82 ? 14.820 3.484 5.274 1.00 69.06 82 GLY A O 1
ATOM 655 N N . TYR A 1 83 ? 13.989 3.153 3.215 1.00 76.56 83 TYR A N 1
ATOM 656 C CA . TYR A 1 83 ? 13.017 2.121 3.587 1.00 76.56 83 TYR A CA 1
ATOM 657 C C . TYR A 1 83 ? 12.902 1.021 2.523 1.00 76.56 83 TYR A C 1
ATOM 659 O O . TYR A 1 83 ? 13.122 1.254 1.341 1.00 76.56 83 TYR A O 1
ATOM 667 N N . ALA A 1 84 ? 12.537 -0.188 2.954 1.00 78.75 84 ALA A N 1
ATOM 668 C CA . ALA A 1 84 ? 12.307 -1.332 2.072 1.00 78.75 84 ALA A CA 1
ATOM 669 C C . ALA A 1 84 ? 11.044 -1.126 1.214 1.00 78.75 84 ALA A C 1
ATOM 671 O O . ALA A 1 84 ? 9.978 -0.819 1.761 1.00 78.75 84 ALA A O 1
ATOM 672 N N . ILE A 1 85 ? 11.135 -1.319 -0.108 1.00 83.38 85 ILE A N 1
ATOM 673 C CA . ILE A 1 85 ? 10.012 -1.085 -1.035 1.00 83.38 85 ILE A CA 1
ATOM 674 C C . ILE A 1 85 ? 8.922 -2.137 -0.826 1.00 83.38 85 ILE A C 1
ATOM 676 O O . ILE A 1 85 ? 7.738 -1.809 -0.811 1.00 83.38 85 ILE A O 1
ATOM 680 N N . LEU A 1 86 ? 9.306 -3.390 -0.580 1.00 84.38 86 LEU A N 1
ATOM 681 C CA . LEU A 1 86 ? 8.370 -4.481 -0.290 1.00 84.38 86 LEU A CA 1
ATOM 682 C C . LEU A 1 86 ? 7.994 -4.580 1.200 1.00 84.38 86 LEU A C 1
ATOM 684 O O . LEU A 1 86 ? 7.513 -5.613 1.662 1.00 84.38 86 LEU A O 1
ATOM 688 N N . SER A 1 87 ? 8.171 -3.501 1.967 1.00 81.81 87 SER A N 1
ATOM 689 C CA . SER A 1 87 ? 7.626 -3.412 3.325 1.00 81.81 87 SER A CA 1
ATOM 690 C C . SER A 1 87 ? 6.095 -3.358 3.326 1.00 81.81 87 SER A C 1
ATOM 692 O O . SER A 1 87 ? 5.456 -2.895 2.379 1.00 81.81 87 SER A O 1
ATOM 694 N N . ASP A 1 88 ? 5.500 -3.780 4.439 1.00 80.56 88 ASP A N 1
ATOM 695 C CA . ASP A 1 88 ? 4.070 -3.657 4.736 1.00 80.56 88 ASP A CA 1
ATOM 696 C C . ASP A 1 88 ? 3.552 -2.217 4.594 1.00 80.56 88 ASP A C 1
ATOM 698 O O . ASP A 1 88 ? 2.463 -1.992 4.062 1.00 80.56 88 ASP A O 1
ATOM 702 N N . VAL A 1 89 ? 4.351 -1.232 5.003 1.00 84.62 89 VAL A N 1
ATOM 703 C CA . VAL A 1 89 ? 4.007 0.189 4.911 1.00 84.62 89 VAL A CA 1
ATOM 704 C C . VAL A 1 89 ? 3.876 0.650 3.457 1.00 84.62 89 VAL A C 1
ATOM 706 O O . VAL A 1 89 ? 2.857 1.239 3.082 1.00 84.62 89 VAL A O 1
ATOM 709 N N . VAL A 1 90 ? 4.885 0.380 2.624 1.00 87.69 90 VAL A N 1
ATOM 710 C CA . VAL A 1 90 ? 4.897 0.819 1.219 1.00 87.69 90 VAL A CA 1
ATOM 711 C C . VAL A 1 90 ? 3.883 0.024 0.401 1.00 87.69 90 VAL A C 1
ATOM 713 O O . VAL A 1 90 ? 3.079 0.620 -0.317 1.00 87.69 90 VAL A O 1
ATOM 716 N N . MET A 1 91 ? 3.840 -1.300 0.561 1.00 89.50 91 MET A N 1
ATOM 717 C CA . MET A 1 91 ? 2.867 -2.154 -0.127 1.00 89.50 91 MET A CA 1
ATOM 718 C C . MET A 1 91 ? 1.428 -1.842 0.293 1.00 89.50 91 MET A C 1
ATOM 720 O O . MET A 1 91 ? 0.526 -1.786 -0.549 1.00 89.50 91 MET A O 1
ATOM 724 N N . GLY A 1 92 ? 1.211 -1.538 1.574 1.00 91.00 92 GLY A N 1
ATOM 725 C CA . GLY A 1 92 ? -0.051 -1.009 2.068 1.00 91.00 92 GLY A CA 1
ATOM 726 C C . GLY A 1 92 ? -0.441 0.280 1.344 1.00 91.00 92 GLY A C 1
ATOM 727 O O . GLY A 1 92 ? -1.582 0.405 0.892 1.00 91.00 92 GLY A O 1
ATOM 728 N N . TYR A 1 93 ? 0.482 1.229 1.183 1.00 93.81 93 TYR A N 1
ATOM 729 C CA . TYR A 1 93 ? 0.199 2.509 0.524 1.00 93.81 93 TYR A CA 1
ATOM 730 C C . TYR A 1 93 ? 0.078 2.421 -1.005 1.00 93.81 93 TYR A C 1
ATOM 732 O O . TYR A 1 93 ? -0.651 3.210 -1.599 1.00 93.81 93 TYR A O 1
ATOM 740 N N . LEU A 1 94 ? 0.710 1.433 -1.645 1.00 95.38 94 LEU A N 1
ATOM 741 C CA . LEU A 1 94 ? 0.503 1.092 -3.058 1.00 95.38 94 LEU A CA 1
ATOM 742 C C . LEU A 1 94 ? -0.897 0.525 -3.315 1.00 95.38 94 LEU A C 1
ATOM 744 O O . LEU A 1 94 ? -1.468 0.726 -4.387 1.00 95.38 94 LEU A O 1
ATOM 748 N N . SER A 1 95 ? -1.476 -0.162 -2.328 1.00 94.56 95 SER A N 1
ATOM 749 C CA . SER A 1 95 ? -2.747 -0.882 -2.446 1.00 94.56 95 SER A CA 1
ATOM 750 C C . SER A 1 95 ? -3.876 -0.123 -3.172 1.00 94.56 95 SER A C 1
ATOM 752 O O . SER A 1 95 ? -4.528 -0.743 -4.015 1.00 94.56 95 SER A O 1
ATOM 754 N N . PRO A 1 96 ? -4.115 1.189 -2.953 1.00 95.25 96 PRO A N 1
ATOM 755 C CA . PRO A 1 96 ? -5.166 1.940 -3.642 1.00 95.25 96 PRO A CA 1
ATOM 756 C C . PRO A 1 96 ? -4.943 2.111 -5.147 1.00 95.25 96 PRO A C 1
ATOM 758 O O . PRO A 1 96 ? -5.921 2.302 -5.867 1.00 95.25 96 PRO A O 1
ATOM 761 N N . ILE A 1 97 ? -3.704 2.055 -5.642 1.00 97.62 97 ILE A N 1
ATOM 762 C CA . ILE A 1 97 ? -3.398 2.170 -7.079 1.00 97.62 97 ILE A CA 1
ATOM 763 C C . ILE A 1 97 ? -3.197 0.813 -7.752 1.00 97.62 97 ILE A C 1
ATOM 765 O O . ILE A 1 97 ? -3.149 0.745 -8.972 1.00 97.62 97 ILE A O 1
ATOM 769 N N . LEU A 1 98 ? -3.125 -0.286 -7.004 1.00 97.38 98 LEU A N 1
ATOM 770 C CA . LEU A 1 98 ? -3.051 -1.628 -7.583 1.00 97.38 98 LEU A CA 1
ATOM 771 C C . LEU A 1 98 ? -4.440 -2.118 -8.021 1.00 97.38 98 LEU A C 1
ATOM 773 O O . LEU A 1 98 ? -5.460 -1.831 -7.383 1.00 97.38 98 LEU A O 1
ATOM 777 N N . ARG A 1 99 ? -4.493 -2.877 -9.117 1.00 96.94 99 ARG A N 1
ATOM 778 C CA . ARG A 1 99 ? -5.692 -3.631 -9.514 1.00 96.94 99 ARG A CA 1
ATOM 779 C C . ARG A 1 99 ? -6.004 -4.737 -8.500 1.00 96.94 99 ARG A C 1
ATOM 781 O O . ARG A 1 99 ? -5.145 -5.147 -7.724 1.00 96.94 99 ARG A O 1
ATOM 788 N N . ASP A 1 100 ? -7.242 -5.232 -8.521 1.00 95.44 100 ASP A N 1
ATOM 789 C CA . ASP A 1 100 ? -7.637 -6.368 -7.676 1.00 95.44 100 ASP A CA 1
ATOM 790 C C . ASP A 1 100 ? -6.908 -7.651 -8.061 1.00 95.44 100 ASP A C 1
ATOM 792 O O . ASP A 1 100 ? -6.634 -8.473 -7.198 1.00 95.44 100 ASP A O 1
ATOM 796 N N . GLU A 1 101 ? -6.552 -7.805 -9.334 1.00 96.69 101 GLU A N 1
ATOM 797 C CA . GLU A 1 101 ? -5.578 -8.790 -9.789 1.00 96.69 101 GLU A CA 1
ATOM 798 C C . GLU A 1 101 ? -4.451 -8.058 -10.512 1.00 96.69 101 GLU A C 1
ATOM 800 O O . GLU A 1 101 ? -4.715 -7.272 -11.422 1.00 96.69 101 GLU A O 1
ATOM 805 N N . PHE A 1 102 ? -3.207 -8.313 -10.117 1.00 97.75 102 PHE A N 1
ATOM 806 C CA . PHE A 1 102 ? -2.025 -7.709 -10.732 1.00 97.75 102 PHE A CA 1
ATOM 807 C C . PHE A 1 102 ? -0.855 -8.699 -10.740 1.00 97.75 102 PHE A C 1
ATOM 809 O O . PHE A 1 102 ? -0.897 -9.737 -10.072 1.00 97.75 102 PHE A O 1
ATOM 816 N N . ILE A 1 103 ? 0.182 -8.398 -11.517 1.00 98.19 103 ILE A N 1
ATOM 817 C CA . ILE A 1 103 ? 1.428 -9.162 -11.555 1.00 98.19 103 ILE A CA 1
ATOM 818 C C . ILE A 1 103 ? 2.493 -8.426 -10.748 1.00 98.19 103 ILE A C 1
ATOM 820 O O . ILE A 1 103 ? 2.783 -7.266 -11.021 1.00 98.19 103 ILE A O 1
ATOM 824 N N . LEU A 1 104 ? 3.086 -9.102 -9.771 1.00 96.12 104 LEU A N 1
ATOM 825 C CA . LEU A 1 104 ? 4.260 -8.632 -9.047 1.00 96.12 104 LEU A CA 1
ATOM 826 C C . LEU A 1 104 ? 5.510 -9.276 -9.644 1.00 96.12 104 LEU A C 1
ATOM 828 O O . LEU A 1 104 ? 5.573 -10.498 -9.745 1.00 96.12 104 LEU A O 1
ATOM 832 N N . ILE A 1 105 ? 6.498 -8.466 -10.000 1.00 94.69 105 ILE A N 1
ATOM 833 C CA . ILE A 1 105 ? 7.826 -8.896 -10.433 1.00 94.69 105 ILE A CA 1
ATOM 834 C C . ILE A 1 105 ? 8.808 -8.370 -9.396 1.00 94.69 105 ILE A C 1
ATOM 836 O O . ILE A 1 105 ? 8.962 -7.158 -9.255 1.00 94.69 105 ILE A O 1
ATOM 840 N N . CYS A 1 106 ? 9.435 -9.252 -8.630 1.00 90.19 106 CYS A N 1
ATOM 841 C CA . CYS A 1 106 ? 10.257 -8.828 -7.503 1.00 90.19 106 CYS A CA 1
ATOM 842 C C . CYS A 1 106 ? 11.431 -9.753 -7.233 1.00 90.19 106 CYS A C 1
ATOM 844 O O . CYS A 1 106 ? 11.389 -10.919 -7.611 1.00 90.19 106 CYS A O 1
ATOM 846 N N . ASP A 1 107 ? 12.446 -9.265 -6.525 1.00 85.50 107 ASP A N 1
ATOM 847 C CA . ASP A 1 107 ? 13.542 -10.099 -6.039 1.00 85.50 107 ASP A CA 1
ATOM 848 C C . ASP A 1 107 ? 13.736 -9.925 -4.530 1.00 85.50 107 ASP A C 1
ATOM 850 O O . ASP A 1 107 ? 14.033 -8.839 -4.038 1.00 85.50 107 ASP A O 1
ATOM 854 N N . PHE A 1 108 ? 13.591 -11.021 -3.783 1.00 79.12 108 PHE A N 1
ATOM 855 C CA . PHE A 1 108 ? 13.818 -11.028 -2.339 1.00 79.12 108 PHE A CA 1
ATOM 856 C C . PHE A 1 108 ? 15.281 -11.281 -1.970 1.00 79.12 108 PHE A C 1
ATOM 858 O O . PHE A 1 108 ? 15.635 -11.193 -0.794 1.00 79.12 108 PHE A O 1
ATOM 865 N N . SER A 1 109 ? 16.143 -11.611 -2.939 1.00 76.50 109 SER A N 1
ATOM 866 C CA . SER A 1 109 ? 17.546 -11.944 -2.686 1.00 76.50 109 SER A CA 1
ATOM 867 C C . SER A 1 109 ? 18.322 -10.789 -2.026 1.00 76.50 109 SER A C 1
ATOM 869 O O . SER A 1 109 ? 19.263 -11.028 -1.269 1.00 76.50 109 SER A O 1
ATOM 871 N N . HIS A 1 110 ? 17.863 -9.550 -2.189 1.00 70.19 110 HIS A N 1
ATOM 872 C CA . HIS A 1 110 ? 18.445 -8.364 -1.562 1.00 70.19 110 HIS A CA 1
ATOM 873 C C . HIS A 1 110 ? 18.233 -8.285 -0.041 1.00 70.19 110 HIS A C 1
ATOM 875 O O . HIS A 1 110 ? 18.967 -7.585 0.656 1.00 70.19 110 HIS A O 1
ATOM 881 N N . TYR A 1 111 ? 17.267 -9.028 0.503 1.00 71.25 111 TYR A N 1
ATOM 882 C CA . TYR A 1 111 ? 16.973 -9.012 1.931 1.00 71.25 111 TYR A CA 1
ATOM 883 C C . TYR A 1 111 ? 17.775 -10.064 2.710 1.00 71.25 111 TYR A C 1
ATOM 885 O O . TYR A 1 111 ? 18.013 -11.163 2.196 1.00 71.25 111 TYR A O 1
ATOM 893 N N . PRO A 1 112 ? 18.146 -9.781 3.974 1.00 70.56 112 PRO A N 1
ATOM 894 C CA . PRO A 1 112 ? 18.595 -10.793 4.929 1.00 70.56 112 PRO A CA 1
ATOM 895 C C . PRO A 1 112 ? 17.616 -11.972 5.023 1.00 70.56 112 PRO A C 1
ATOM 897 O O . PRO A 1 112 ? 16.407 -11.799 4.870 1.00 70.56 112 PRO A O 1
ATOM 900 N N . ILE A 1 113 ? 18.125 -13.184 5.264 1.00 72.44 113 ILE A N 1
ATOM 901 C CA . ILE A 1 113 ? 17.330 -14.425 5.206 1.00 72.44 113 ILE A CA 1
ATOM 902 C C . ILE A 1 113 ? 16.113 -14.415 6.149 1.00 72.44 113 ILE A C 1
ATOM 904 O O . ILE A 1 113 ? 15.037 -14.870 5.779 1.00 72.44 113 ILE A O 1
ATOM 908 N N . ASP A 1 114 ? 16.264 -13.818 7.326 1.00 66.81 114 ASP A N 1
ATOM 909 C CA . ASP A 1 114 ? 15.239 -13.639 8.355 1.00 66.81 114 ASP A CA 1
ATOM 910 C C . ASP A 1 114 ? 14.134 -12.648 7.956 1.00 66.81 114 ASP A C 1
ATOM 912 O O . ASP A 1 114 ? 13.018 -12.716 8.476 1.00 66.81 114 ASP A O 1
ATOM 916 N N . ILE A 1 115 ? 14.428 -11.752 7.012 1.00 66.25 115 ILE A N 1
ATOM 917 C CA . ILE A 1 115 ? 13.480 -10.803 6.422 1.00 66.25 115 ILE A CA 1
ATOM 918 C C . ILE A 1 115 ? 12.806 -11.414 5.184 1.00 66.25 115 ILE A C 1
ATOM 920 O O . ILE A 1 115 ? 11.611 -11.202 4.969 1.00 66.25 115 ILE A O 1
ATOM 924 N N . ARG A 1 116 ? 13.526 -12.238 4.406 1.00 71.19 116 ARG A N 1
ATOM 925 C CA . ARG A 1 116 ? 12.961 -12.950 3.245 1.00 71.19 116 ARG A CA 1
ATOM 926 C C . ARG A 1 116 ? 11.758 -13.796 3.628 1.00 71.19 116 ARG A C 1
ATOM 928 O O . ARG A 1 116 ? 10.739 -13.708 2.957 1.00 71.19 116 ARG A O 1
ATOM 935 N N . ASP A 1 117 ? 11.844 -14.552 4.720 1.00 63.94 117 ASP A N 1
ATOM 936 C CA . ASP A 1 117 ? 10.731 -15.390 5.183 1.00 63.94 117 ASP A CA 1
ATOM 937 C C . ASP A 1 117 ? 9.516 -14.557 5.616 1.00 63.94 117 ASP A C 1
ATOM 939 O O . ASP A 1 117 ? 8.375 -14.996 5.479 1.00 63.94 117 ASP A O 1
ATOM 943 N N . GLN A 1 118 ? 9.736 -13.332 6.103 1.00 64.31 118 GLN A N 1
ATOM 944 C CA . GLN A 1 118 ? 8.654 -12.425 6.479 1.00 64.31 118 GLN A CA 1
ATOM 945 C C . GLN A 1 118 ? 7.961 -11.839 5.249 1.00 64.31 118 GLN A C 1
ATOM 947 O O . GLN A 1 118 ? 6.731 -11.844 5.203 1.00 64.31 118 GLN A O 1
ATOM 952 N N . TYR A 1 119 ? 8.721 -11.397 4.244 1.00 65.88 119 TYR A N 1
ATOM 953 C CA . TYR A 1 119 ? 8.167 -10.863 2.996 1.00 65.88 119 TYR A CA 1
ATOM 954 C C . TYR A 1 119 ? 7.629 -11.946 2.063 1.00 65.88 119 TYR A C 1
ATOM 956 O O . TYR A 1 119 ? 6.666 -11.699 1.345 1.00 65.88 119 TYR A O 1
ATOM 964 N N . ALA A 1 120 ? 8.136 -13.177 2.146 1.00 59.38 120 ALA A N 1
ATOM 965 C CA . ALA A 1 120 ? 7.586 -14.328 1.435 1.00 59.38 120 ALA A CA 1
ATOM 966 C C . ALA A 1 120 ? 6.148 -14.665 1.865 1.00 59.38 120 ALA A C 1
ATOM 968 O O . ALA A 1 120 ? 5.419 -15.298 1.099 1.00 59.38 120 ALA A O 1
ATOM 969 N N . ARG A 1 121 ? 5.718 -14.230 3.062 1.00 63.12 121 ARG A N 1
ATOM 970 C CA . ARG A 1 121 ? 4.317 -14.355 3.494 1.00 63.12 121 ARG A CA 1
ATOM 971 C C . ARG A 1 121 ? 3.380 -13.430 2.720 1.00 63.12 121 ARG A C 1
ATOM 973 O O . ARG A 1 121 ? 2.205 -13.758 2.610 1.00 63.12 121 ARG A O 1
ATOM 980 N N . LEU A 1 122 ? 3.900 -12.341 2.139 1.00 66.25 122 LEU A N 1
ATOM 981 C CA . LEU A 1 122 ? 3.150 -11.393 1.305 1.00 66.25 122 LEU A CA 1
ATOM 982 C C . LEU A 1 122 ? 1.883 -10.862 1.995 1.00 66.25 122 LEU A C 1
ATOM 984 O O . LEU A 1 122 ? 0.879 -10.601 1.333 1.00 66.25 122 LEU A O 1
ATOM 988 N N . ASP A 1 123 ? 1.922 -10.698 3.322 1.00 71.19 123 ASP A N 1
ATOM 989 C CA . ASP A 1 123 ? 0.814 -10.183 4.133 1.00 71.19 123 ASP A CA 1
ATOM 990 C C . ASP A 1 123 ? 0.640 -8.675 3.883 1.00 71.19 123 ASP A C 1
ATOM 992 O O . ASP A 1 123 ? 0.921 -7.837 4.734 1.00 71.19 123 ASP A O 1
ATOM 996 N N . TRP A 1 124 ? 0.215 -8.320 2.670 1.00 84.00 124 TRP A N 1
ATOM 997 C CA . TRP A 1 124 ? 0.062 -6.948 2.175 1.00 84.00 124 TRP A CA 1
ATOM 998 C C . TRP A 1 124 ? -1.390 -6.624 1.803 1.00 84.00 124 TRP A C 1
ATOM 1000 O O . TRP A 1 124 ? -1.673 -5.663 1.085 1.00 84.00 124 TRP A O 1
ATOM 1010 N N . GLY A 1 125 ? -2.331 -7.458 2.255 1.00 84.50 125 GLY A N 1
ATOM 1011 C CA . GLY A 1 125 ? -3.724 -7.422 1.804 1.00 84.50 125 GLY A CA 1
ATOM 1012 C C . GLY A 1 125 ? -3.926 -8.027 0.408 1.00 84.50 125 GLY A C 1
ATOM 1013 O O . GLY A 1 125 ? -4.948 -7.771 -0.232 1.00 84.50 125 GLY A O 1
ATOM 1014 N N . PHE A 1 126 ? -2.968 -8.830 -0.062 1.00 88.56 126 PHE A N 1
ATOM 1015 C CA . PHE A 1 126 ? -3.038 -9.586 -1.309 1.00 88.56 126 PHE A CA 1
ATOM 1016 C C . PHE A 1 126 ? -2.598 -11.033 -1.070 1.00 88.56 126 PHE A C 1
ATOM 1018 O O . PHE A 1 126 ? -1.690 -11.282 -0.290 1.00 88.56 126 PHE A O 1
ATOM 1025 N N . GLU A 1 127 ? -3.219 -11.984 -1.759 1.00 87.81 127 GLU A N 1
ATOM 1026 C CA . GLU A 1 127 ? -2.813 -13.387 -1.773 1.00 87.81 127 GLU A CA 1
ATOM 1027 C C . GLU A 1 127 ? -1.999 -13.710 -3.035 1.00 87.81 127 GLU A C 1
ATOM 1029 O O . GLU A 1 127 ? -2.308 -13.239 -4.138 1.00 87.81 127 GLU A O 1
ATOM 1034 N N . LYS A 1 128 ? -0.964 -14.549 -2.887 1.00 90.00 128 LYS A N 1
ATOM 1035 C CA . LYS A 1 128 ? -0.239 -15.152 -4.015 1.00 90.00 128 LYS A CA 1
ATOM 1036 C C . LYS A 1 128 ? -1.110 -16.245 -4.624 1.00 90.00 128 LYS A C 1
ATOM 1038 O O . LYS A 1 128 ? -1.213 -17.341 -4.081 1.00 90.00 128 LYS A O 1
ATOM 1043 N N . VAL A 1 129 ? -1.696 -15.961 -5.784 1.00 92.56 129 VAL A N 1
ATOM 1044 C CA . VAL A 1 129 ? -2.514 -16.931 -6.526 1.00 92.56 129 VAL A CA 1
ATOM 1045 C C . VAL A 1 129 ? -1.625 -17.984 -7.179 1.00 92.56 129 VAL A C 1
ATOM 1047 O O . VAL A 1 129 ? -1.921 -19.177 -7.131 1.00 92.56 129 VAL A O 1
ATOM 1050 N N . LYS A 1 130 ? -0.543 -17.542 -7.831 1.00 93.94 130 LYS A N 1
ATOM 1051 C CA . LYS A 1 130 ? 0.374 -18.415 -8.571 1.00 93.94 130 LYS A CA 1
ATOM 1052 C C . LYS A 1 130 ? 1.725 -17.732 -8.783 1.00 93.94 130 LYS A C 1
ATOM 1054 O O . LYS A 1 130 ? 1.780 -16.533 -9.027 1.00 93.94 130 LYS A O 1
ATOM 1059 N N . GLU A 1 131 ? 2.800 -18.511 -8.754 1.00 93.88 131 GLU A N 1
ATOM 1060 C CA . GLU A 1 131 ? 4.091 -18.115 -9.330 1.00 93.88 131 GLU A CA 1
ATOM 1061 C C . GLU A 1 131 ? 4.113 -18.436 -10.824 1.00 93.88 131 GLU A C 1
ATOM 1063 O O . GLU A 1 131 ? 3.899 -19.586 -11.218 1.00 93.88 131 GLU A O 1
ATOM 1068 N N . LEU A 1 132 ? 4.288 -17.402 -11.642 1.00 95.69 132 LEU A N 1
ATOM 1069 C CA . LEU A 1 132 ? 4.272 -17.492 -13.094 1.00 95.69 132 LEU A CA 1
ATOM 1070 C C . LEU A 1 132 ? 5.645 -17.910 -13.617 1.00 95.69 132 LEU A C 1
ATOM 1072 O O . LEU A 1 132 ? 6.679 -17.504 -13.089 1.00 95.69 132 LEU A O 1
ATOM 1076 N N . LYS A 1 133 ? 5.639 -18.708 -14.682 1.00 94.69 133 LYS A N 1
ATOM 1077 C CA . LYS A 1 133 ? 6.832 -19.146 -15.412 1.00 94.69 133 LYS A CA 1
ATOM 1078 C C . LYS A 1 133 ? 6.740 -18.732 -16.876 1.00 94.69 133 LYS A C 1
ATOM 1080 O O . LYS A 1 133 ? 5.684 -18.313 -17.346 1.00 94.69 133 LYS A O 1
ATOM 1085 N N . GLU A 1 134 ? 7.836 -18.899 -17.607 1.00 93.19 134 GLU A N 1
ATOM 1086 C CA . GLU A 1 134 ? 7.847 -18.712 -19.056 1.00 93.19 134 GLU A CA 1
ATOM 1087 C C . GLU A 1 134 ? 6.708 -19.506 -19.725 1.00 93.19 134 GLU A C 1
ATOM 1089 O O . GLU A 1 134 ? 6.484 -20.680 -19.426 1.00 93.19 134 GLU A O 1
ATOM 1094 N N . GLY A 1 135 ? 5.949 -18.830 -20.591 1.00 92.88 135 GLY A N 1
ATOM 1095 C CA . GLY A 1 135 ? 4.747 -19.364 -21.236 1.00 92.88 135 GLY A CA 1
ATOM 1096 C C . GLY A 1 135 ? 3.432 -19.095 -20.491 1.00 92.88 135 GLY A C 1
ATOM 1097 O O . GLY A 1 135 ? 2.369 -19.187 -21.105 1.00 92.88 135 GLY A O 1
ATOM 1098 N N . ASP A 1 136 ? 3.464 -18.711 -19.210 1.00 96.25 136 ASP A N 1
ATOM 1099 C CA . ASP A 1 136 ? 2.259 -18.274 -18.502 1.00 96.25 136 ASP A CA 1
ATOM 1100 C C . ASP A 1 136 ? 1.804 -16.880 -18.970 1.00 96.25 136 ASP A C 1
ATOM 1102 O O . ASP A 1 136 ? 2.601 -15.967 -19.191 1.00 96.25 136 ASP A O 1
ATOM 1106 N N . SER A 1 137 ? 0.486 -16.679 -19.069 1.00 93.88 137 SER A N 1
ATOM 1107 C CA . SER A 1 137 ? -0.085 -15.369 -19.404 1.00 93.88 137 SER A CA 1
ATOM 1108 C C . SER A 1 137 ? 0.301 -14.316 -18.363 1.00 93.88 137 SER A C 1
ATOM 1110 O O . SER A 1 137 ? -0.016 -14.462 -17.183 1.00 93.88 137 SER A O 1
ATOM 1112 N N . GLY A 1 138 ? 0.900 -13.217 -18.824 1.00 93.25 138 GLY A N 1
ATOM 1113 C CA . GLY A 1 138 ? 1.358 -12.120 -17.967 1.00 93.25 138 GLY A CA 1
ATOM 1114 C C . GLY A 1 138 ? 2.754 -12.330 -17.379 1.00 93.25 138 GLY A C 1
ATOM 1115 O O . GLY A 1 138 ? 3.211 -11.482 -16.623 1.00 93.25 138 GLY A O 1
ATOM 1116 N N . PHE A 1 139 ? 3.449 -13.419 -17.718 1.00 96.88 139 PHE A N 1
ATOM 1117 C CA . PHE A 1 139 ? 4.859 -13.555 -17.375 1.00 96.88 139 PHE A CA 1
ATOM 1118 C C . PHE A 1 139 ? 5.704 -12.538 -18.158 1.00 96.88 139 PHE A C 1
ATOM 1120 O O . PHE A 1 139 ? 5.581 -12.426 -19.378 1.00 96.88 139 PHE A O 1
ATOM 1127 N N . ILE A 1 140 ? 6.571 -11.819 -17.448 1.00 95.50 140 ILE A N 1
ATOM 1128 C CA . ILE A 1 140 ? 7.657 -11.014 -18.010 1.00 95.50 140 ILE A CA 1
ATOM 1129 C C . ILE A 1 140 ? 8.922 -11.491 -17.304 1.00 95.50 140 ILE A C 1
ATOM 1131 O O . ILE A 1 140 ? 8.939 -11.541 -16.075 1.00 95.50 140 ILE A O 1
ATOM 1135 N N . ASP A 1 141 ? 9.953 -11.861 -18.064 1.00 92.69 141 ASP A N 1
ATOM 1136 C CA . ASP A 1 141 ? 11.215 -12.335 -17.491 1.00 92.69 141 ASP A CA 1
ATOM 1137 C C . ASP A 1 141 ? 11.838 -11.220 -16.628 1.00 92.69 141 ASP A C 1
ATOM 1139 O O . ASP A 1 141 ? 12.110 -10.144 -17.175 1.00 92.69 141 ASP A O 1
ATOM 1143 N N . PRO A 1 142 ? 12.088 -11.440 -15.318 1.00 91.75 142 PRO A N 1
ATOM 1144 C CA . PRO A 1 142 ? 12.767 -10.469 -14.461 1.00 91.75 142 PRO A CA 1
ATOM 1145 C C . PRO A 1 142 ? 14.091 -9.958 -15.041 1.00 91.75 142 PRO A C 1
ATOM 1147 O O . PRO A 1 142 ? 14.452 -8.804 -14.819 1.00 91.75 142 PRO A O 1
ATOM 1150 N N . LYS A 1 143 ? 14.789 -10.768 -15.852 1.00 87.44 143 LYS A N 1
ATOM 1151 C CA . LYS A 1 143 ? 16.025 -10.360 -16.540 1.00 87.44 143 LYS A CA 1
ATOM 1152 C C . LYS A 1 143 ? 15.841 -9.193 -17.507 1.00 87.44 143 LYS A C 1
ATOM 1154 O O . LYS A 1 143 ? 16.817 -8.539 -17.847 1.00 87.44 143 LYS A O 1
ATOM 1159 N N . THR A 1 144 ? 14.609 -8.911 -17.929 1.00 90.00 144 THR A N 1
ATOM 1160 C CA . THR A 1 144 ? 14.275 -7.739 -18.753 1.00 90.00 144 THR A CA 1
ATOM 1161 C C . THR A 1 144 ? 14.632 -6.425 -18.055 1.00 90.00 144 THR A C 1
ATOM 1163 O O . THR A 1 144 ? 14.868 -5.426 -18.724 1.00 90.00 144 THR A O 1
ATOM 1166 N N . PHE A 1 145 ? 14.669 -6.423 -16.722 1.00 88.12 145 PHE A N 1
ATOM 1167 C CA . PHE A 1 145 ? 14.831 -5.230 -15.895 1.00 88.12 145 PHE A CA 1
ATOM 1168 C C . PHE A 1 145 ? 16.232 -5.097 -15.272 1.00 88.12 145 PHE A C 1
ATOM 1170 O O . PHE A 1 145 ? 16.439 -4.262 -14.400 1.00 88.12 145 PHE A O 1
ATOM 1177 N N . THR A 1 146 ? 17.202 -5.914 -15.695 1.00 76.69 146 THR A N 1
ATOM 1178 C CA . THR A 1 146 ? 18.593 -5.820 -15.230 1.00 76.69 146 THR A CA 1
ATOM 1179 C C . THR A 1 146 ? 19.568 -5.832 -16.401 1.00 76.69 146 THR A C 1
ATOM 1181 O O . THR A 1 146 ? 19.447 -6.629 -17.330 1.00 76.69 146 THR A O 1
ATOM 1184 N N . GLU A 1 147 ? 20.569 -4.952 -16.346 1.00 63.28 147 GLU A N 1
ATOM 1185 C CA . GLU A 1 147 ? 21.683 -4.932 -17.301 1.00 63.28 147 GLU A CA 1
ATOM 1186 C C . GLU A 1 147 ? 22.727 -6.023 -16.991 1.00 63.28 147 GLU A C 1
ATOM 1188 O O . GLU A 1 147 ? 23.442 -6.484 -17.882 1.00 63.28 147 GLU A O 1
ATOM 1193 N N . SER A 1 148 ? 22.817 -6.478 -15.735 1.00 55.44 148 SER A N 1
ATOM 1194 C CA . SER A 1 148 ? 23.884 -7.353 -15.242 1.00 55.44 148 SER A CA 1
ATOM 1195 C C . SER A 1 148 ? 23.491 -8.833 -15.278 1.00 55.44 148 SER A C 1
ATOM 1197 O O . SER A 1 148 ? 23.369 -9.509 -14.256 1.00 55.44 148 SER A O 1
ATOM 1199 N N . GLN A 1 149 ? 23.351 -9.387 -16.487 1.00 47.47 149 GLN A N 1
ATOM 1200 C CA . GLN A 1 149 ? 23.107 -10.829 -16.663 1.00 47.47 149 GLN A CA 1
ATOM 1201 C C . GLN A 1 149 ? 24.216 -11.720 -16.062 1.00 47.47 149 GLN A C 1
ATOM 1203 O O . GLN A 1 149 ? 23.972 -12.891 -15.775 1.00 47.47 149 GLN A O 1
ATOM 1208 N N . GLU A 1 150 ? 25.420 -11.176 -15.853 1.00 46.91 150 GLU A N 1
ATOM 1209 C CA . GLU A 1 150 ? 26.608 -11.924 -15.422 1.00 46.91 150 GLU A CA 1
ATOM 1210 C C . GLU A 1 150 ? 26.676 -12.223 -13.911 1.00 46.91 150 GLU A C 1
ATOM 1212 O O . GLU A 1 150 ? 27.396 -13.141 -13.520 1.00 46.91 150 GLU A O 1
ATOM 1217 N N . TYR A 1 151 ? 25.926 -11.518 -13.052 1.00 50.03 151 TYR A N 1
ATOM 1218 C CA . TYR A 1 151 ? 26.086 -11.640 -11.590 1.00 50.03 151 TYR A CA 1
ATOM 1219 C C . TYR A 1 151 ? 25.116 -12.604 -10.892 1.00 50.03 151 TYR A C 1
ATOM 1221 O O . TYR A 1 151 ? 25.362 -12.968 -9.744 1.00 50.03 151 TYR A O 1
ATOM 1229 N N . ASN A 1 152 ? 24.065 -13.079 -11.568 1.00 52.62 152 ASN A N 1
ATOM 1230 C CA . ASN A 1 152 ? 23.016 -13.881 -10.931 1.00 52.62 152 ASN A CA 1
ATOM 1231 C C . ASN A 1 152 ? 22.840 -15.250 -11.607 1.00 52.62 152 ASN A C 1
ATOM 1233 O O . ASN A 1 152 ? 21.907 -15.490 -12.379 1.00 52.62 152 ASN A O 1
ATOM 1237 N N . SER A 1 153 ? 23.752 -16.177 -11.303 1.00 47.97 153 SER A N 1
ATOM 1238 C CA . SER A 1 153 ? 23.739 -17.566 -11.775 1.00 47.97 153 SER A CA 1
ATOM 1239 C C . SER A 1 153 ? 22.691 -18.421 -11.039 1.00 47.97 153 SER A C 1
ATOM 1241 O O . SER A 1 153 ? 23.005 -19.358 -10.314 1.00 47.97 153 SER A O 1
ATOM 1243 N N . GLY A 1 154 ? 21.412 -18.110 -11.274 1.00 53.62 154 GLY A N 1
ATOM 1244 C CA . GLY A 1 154 ? 20.259 -18.921 -10.866 1.00 53.62 154 GLY A CA 1
ATOM 1245 C C . GLY A 1 154 ? 19.434 -18.300 -9.736 1.00 53.62 154 GLY A C 1
ATOM 1246 O O . GLY A 1 154 ? 19.973 -17.918 -8.706 1.00 53.62 154 GLY A O 1
ATOM 1247 N N . ASN A 1 155 ? 18.111 -18.247 -9.939 1.00 60.62 155 ASN A N 1
ATOM 1248 C CA . ASN A 1 155 ? 17.087 -17.676 -9.044 1.00 60.62 155 ASN A CA 1
ATOM 1249 C C . ASN A 1 155 ? 17.061 -16.140 -8.929 1.00 60.62 155 ASN A C 1
ATOM 1251 O O . ASN A 1 155 ? 16.796 -15.616 -7.852 1.00 60.62 155 ASN A O 1
ATOM 1255 N N . TYR A 1 156 ? 17.304 -15.417 -10.027 1.00 77.69 156 TYR A N 1
ATOM 1256 C CA . TYR A 1 156 ? 17.052 -13.974 -10.054 1.00 77.69 156 TYR A CA 1
ATOM 1257 C C . TYR A 1 156 ? 15.582 -13.675 -10.328 1.00 77.69 156 TYR A C 1
ATOM 1259 O O . TYR A 1 156 ? 15.079 -13.987 -11.411 1.00 77.69 156 TYR A O 1
ATOM 1267 N N . GLY A 1 157 ? 14.945 -13.016 -9.366 1.00 85.00 157 GLY A N 1
ATOM 1268 C CA . GLY A 1 157 ? 13.590 -12.515 -9.496 1.00 85.00 157 GLY A CA 1
ATOM 1269 C C . GLY A 1 157 ? 12.512 -13.601 -9.513 1.00 85.00 157 GLY A C 1
ATOM 1270 O O . GLY A 1 157 ? 12.706 -14.754 -9.897 1.00 85.00 157 GLY A O 1
ATOM 1271 N N . HIS A 1 158 ? 11.324 -13.191 -9.105 1.00 89.25 158 HIS A N 1
ATOM 1272 C CA . HIS A 1 158 ? 10.111 -13.980 -9.081 1.00 89.25 158 HIS A CA 1
ATOM 1273 C C . HIS A 1 158 ? 8.981 -13.190 -9.723 1.00 89.25 158 HIS A C 1
ATOM 1275 O O . HIS A 1 158 ? 8.931 -11.963 -9.637 1.00 89.25 158 HIS A O 1
ATOM 1281 N N . VAL A 1 159 ? 8.045 -13.913 -10.336 1.00 94.31 159 VAL A N 1
ATOM 1282 C CA . VAL A 1 159 ? 6.846 -13.333 -10.937 1.00 94.31 159 VAL A CA 1
ATOM 1283 C C . VAL A 1 159 ? 5.626 -13.967 -10.289 1.00 94.31 159 VAL A C 1
ATOM 1285 O O . VAL A 1 159 ? 5.414 -15.174 -10.396 1.00 94.31 159 VAL A O 1
ATOM 1288 N N . PHE A 1 160 ? 4.797 -13.172 -9.623 1.00 94.62 160 PHE A N 1
ATOM 1289 C CA . PHE A 1 160 ? 3.602 -13.644 -8.934 1.00 94.62 160 PHE A CA 1
ATOM 1290 C C . PHE A 1 160 ? 2.348 -13.016 -9.515 1.00 94.62 160 PHE A C 1
ATOM 1292 O O . PHE A 1 160 ? 2.252 -11.800 -9.651 1.00 94.62 160 PHE A O 1
ATOM 1299 N N . LYS A 1 161 ? 1.337 -13.844 -9.785 1.00 96.62 161 LYS A N 1
ATOM 1300 C CA . LYS A 1 161 ? -0.033 -13.359 -9.909 1.00 96.62 161 LYS A CA 1
ATOM 1301 C C . LYS A 1 161 ? -0.587 -13.141 -8.505 1.00 96.62 161 LYS A C 1
ATOM 1303 O O . LYS A 1 161 ? -0.709 -14.093 -7.731 1.00 96.62 161 LYS A O 1
ATOM 1308 N N . MET A 1 162 ? -0.948 -11.900 -8.218 1.00 95.12 162 MET A N 1
ATOM 1309 C CA . MET A 1 162 ? -1.486 -11.454 -6.942 1.00 95.12 162 MET A CA 1
ATOM 1310 C C . MET A 1 162 ? -2.982 -11.183 -7.069 1.00 95.12 162 MET A C 1
ATOM 1312 O O . MET A 1 162 ? -3.453 -10.75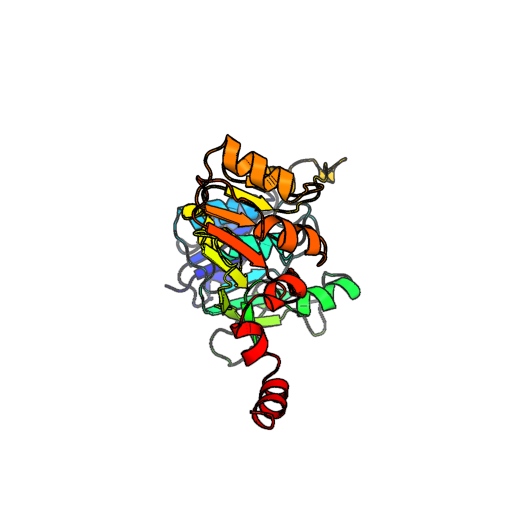9 -8.129 1.00 95.12 162 MET A O 1
ATOM 1316 N N . LYS A 1 163 ? -3.726 -11.407 -5.986 1.00 93.81 163 LYS A N 1
ATOM 1317 C CA . LYS A 1 163 ? -5.147 -11.063 -5.897 1.00 93.81 163 LYS A CA 1
ATOM 1318 C C . LYS A 1 163 ? -5.459 -10.373 -4.579 1.00 93.81 163 LYS A C 1
ATOM 1320 O O . LYS A 1 163 ? -4.973 -10.786 -3.536 1.00 93.81 163 LYS A O 1
ATOM 1325 N N . ARG A 1 164 ? -6.260 -9.313 -4.611 1.00 92.31 164 ARG A N 1
ATOM 1326 C CA . ARG A 1 164 ? -6.657 -8.554 -3.426 1.00 92.31 164 ARG A CA 1
ATOM 1327 C C . ARG A 1 164 ? -7.495 -9.424 -2.502 1.00 92.31 164 ARG A C 1
ATOM 1329 O O . ARG A 1 164 ? -8.479 -10.030 -2.924 1.00 92.31 164 ARG A O 1
ATOM 1336 N N . ILE A 1 165 ? -7.138 -9.417 -1.224 1.00 87.69 165 ILE A N 1
ATOM 1337 C CA . ILE A 1 165 ? -7.964 -10.010 -0.181 1.00 87.69 165 ILE A CA 1
ATOM 1338 C C . ILE A 1 165 ? -9.124 -9.048 0.075 1.00 87.69 165 ILE A C 1
ATOM 1340 O O . ILE A 1 165 ? -8.931 -7.877 0.385 1.00 87.69 165 ILE A O 1
ATOM 1344 N N . SER A 1 166 ? -10.350 -9.533 -0.095 1.00 76.94 166 SER A N 1
ATOM 1345 C CA . SER A 1 166 ? -11.574 -8.789 0.219 1.00 76.94 166 SER A CA 1
ATOM 1346 C C . SER A 1 166 ? -12.296 -9.480 1.366 1.00 76.94 166 SER A C 1
ATOM 1348 O O . SER A 1 166 ? -13.367 -10.056 1.191 1.00 76.94 166 SER A O 1
ATOM 1350 N N . CYS A 1 167 ? -11.667 -9.463 2.542 1.00 79.50 167 CYS A N 1
ATOM 1351 C CA . CYS A 1 167 ? -12.230 -10.031 3.759 1.00 79.50 167 CYS A CA 1
ATOM 1352 C C . CYS A 1 167 ? -12.503 -8.917 4.770 1.00 79.50 167 CYS A C 1
ATOM 1354 O O . CYS A 1 167 ? -11.611 -8.157 5.150 1.00 79.50 167 CYS A O 1
ATOM 1356 N N . SER A 1 168 ? -13.752 -8.828 5.220 1.00 79.06 168 SER A N 1
ATOM 1357 C CA . SER A 1 168 ? -14.115 -7.989 6.356 1.00 79.06 168 SER A CA 1
ATOM 1358 C C . SER A 1 168 ? -15.038 -8.763 7.284 1.00 79.06 168 SER A C 1
ATOM 1360 O O . SER A 1 168 ? -15.960 -9.439 6.830 1.00 79.06 168 SER A O 1
ATOM 1362 N N . ALA A 1 169 ? -14.785 -8.663 8.583 1.00 79.88 169 ALA A N 1
ATOM 1363 C CA . ALA A 1 169 ? -15.643 -9.217 9.613 1.00 79.88 169 ALA A CA 1
ATOM 1364 C C . ALA A 1 169 ? -16.310 -8.064 10.356 1.00 79.88 169 ALA A C 1
ATOM 1366 O O . ALA A 1 169 ? -15.648 -7.164 10.871 1.00 79.88 169 ALA A O 1
ATOM 1367 N N . ARG A 1 170 ? -17.639 -8.089 10.416 1.00 81.31 170 ARG A N 1
ATOM 1368 C CA . ARG A 1 170 ? -18.393 -7.188 11.288 1.00 81.31 170 ARG A CA 1
ATOM 1369 C C . ARG A 1 170 ? -18.521 -7.831 12.655 1.00 81.31 170 ARG A C 1
ATOM 1371 O O . ARG A 1 170 ? -18.747 -9.039 12.760 1.00 81.31 170 ARG A O 1
ATOM 1378 N N . PHE A 1 171 ? -18.399 -7.017 13.687 1.00 79.38 171 PHE A N 1
ATOM 1379 C CA . PHE A 1 171 ? -18.705 -7.427 15.045 1.00 79.38 171 PHE A CA 1
ATOM 1380 C C . PHE A 1 171 ? -19.575 -6.366 15.703 1.00 79.38 171 PHE A C 1
ATOM 1382 O O . PHE A 1 171 ? -19.596 -5.208 15.292 1.00 79.38 171 PHE A O 1
ATOM 1389 N N . TYR A 1 172 ? -20.350 -6.807 16.684 1.00 69.94 172 TYR A N 1
ATOM 1390 C CA . TYR A 1 172 ? -21.329 -5.979 17.365 1.00 69.94 172 TYR A CA 1
ATOM 1391 C C . TYR A 1 172 ? -21.043 -6.038 18.853 1.00 69.94 172 TYR A C 1
ATOM 1393 O O . TYR A 1 172 ? -20.876 -7.124 19.412 1.00 69.94 172 TYR A O 1
ATOM 1401 N N . ILE A 1 173 ? -21.018 -4.875 19.492 1.00 70.38 173 ILE A N 1
ATOM 1402 C CA . ILE A 1 173 ? -20.969 -4.769 20.945 1.00 70.38 173 ILE A CA 1
ATOM 1403 C C . ILE A 1 173 ? -22.328 -4.264 21.406 1.00 70.38 173 ILE A C 1
ATOM 1405 O O . ILE A 1 173 ? -22.875 -3.309 20.854 1.00 70.38 173 ILE A O 1
ATOM 1409 N N . ALA A 1 174 ? -22.915 -4.975 22.368 1.00 59.00 174 ALA A N 1
ATOM 1410 C CA . ALA A 1 174 ? -24.251 -4.678 22.861 1.00 59.00 174 ALA A CA 1
ATOM 1411 C C . ALA A 1 174 ? -24.339 -3.225 23.354 1.00 59.00 174 ALA A C 1
ATOM 1413 O O . ALA A 1 174 ? -23.421 -2.733 24.006 1.00 59.00 174 ALA A O 1
ATOM 1414 N N . ASN A 1 175 ? -25.471 -2.574 23.073 1.00 60.03 175 ASN A N 1
ATOM 1415 C CA . ASN A 1 175 ? -25.779 -1.192 23.461 1.00 60.03 175 ASN A CA 1
ATOM 1416 C C . ASN A 1 175 ? -24.930 -0.101 22.785 1.00 60.03 175 ASN A C 1
ATOM 1418 O O . ASN A 1 175 ? -24.998 1.050 23.205 1.00 60.03 175 ASN A O 1
ATOM 1422 N N . GLN A 1 176 ? -24.189 -0.430 21.723 1.00 72.50 176 GLN A N 1
ATOM 1423 C CA . GLN A 1 176 ? -23.508 0.556 20.885 1.00 72.50 176 GLN A CA 1
ATOM 1424 C C . GLN A 1 176 ? -24.254 0.743 19.563 1.00 72.50 176 GLN A C 1
ATOM 1426 O O . GLN A 1 176 ? -24.547 -0.229 18.868 1.00 72.50 176 GLN A O 1
ATOM 1431 N N . ASN A 1 177 ? -24.497 1.998 19.181 1.00 83.50 177 ASN A N 1
ATOM 1432 C CA . ASN A 1 177 ? -24.985 2.356 17.842 1.00 83.50 177 ASN A CA 1
ATOM 1433 C C . ASN A 1 177 ? -23.835 2.622 16.848 1.00 83.50 177 ASN A C 1
ATOM 1435 O O . ASN A 1 177 ? -24.058 3.198 15.788 1.00 83.50 177 ASN A O 1
ATOM 1439 N N . VAL A 1 178 ? -22.613 2.198 17.185 1.00 89.69 178 VAL A N 1
ATOM 1440 C CA . VAL A 1 178 ? -21.403 2.383 16.374 1.00 89.69 178 VAL A CA 1
ATOM 1441 C C . VAL A 1 178 ? -21.145 1.133 15.537 1.00 89.69 178 VAL A C 1
ATOM 1443 O O . VAL A 1 178 ? -21.086 0.019 16.064 1.00 89.69 178 VAL A O 1
ATOM 1446 N N . GLN A 1 179 ? -20.950 1.299 14.230 1.00 91.19 179 GLN A N 1
ATOM 1447 C CA . GLN A 1 179 ? -20.580 0.194 13.353 1.00 91.19 179 GLN A CA 1
ATOM 1448 C C . GLN A 1 179 ? -19.110 -0.183 13.557 1.00 91.19 179 GLN A C 1
ATOM 1450 O O . GLN A 1 179 ? -18.218 0.636 13.349 1.00 91.19 179 GLN A O 1
ATOM 1455 N N . MET A 1 180 ? -18.842 -1.451 13.873 1.00 90.69 180 MET A N 1
ATOM 1456 C CA . MET A 1 180 ? -17.476 -1.949 14.043 1.00 90.69 180 MET A CA 1
ATOM 1457 C C . MET A 1 180 ? -17.119 -2.973 12.964 1.00 90.69 180 MET A C 1
ATOM 1459 O O . MET A 1 180 ? -17.858 -3.936 12.717 1.00 90.69 180 MET A O 1
ATOM 1463 N N . LYS A 1 181 ? -15.980 -2.761 12.296 1.00 91.88 181 LYS A N 1
ATOM 1464 C CA . LYS A 1 181 ? -15.460 -3.675 11.270 1.00 91.88 181 LYS A CA 1
ATOM 1465 C C . LYS A 1 181 ? -13.983 -3.995 11.493 1.00 91.88 181 LYS A C 1
ATOM 1467 O O . LYS A 1 181 ? -13.185 -3.106 11.762 1.00 91.88 181 LYS A O 1
ATOM 1472 N N . LEU A 1 182 ? -13.628 -5.265 11.334 1.00 91.44 182 LEU A N 1
ATOM 1473 C CA . LEU A 1 182 ? -12.266 -5.732 11.081 1.00 91.44 182 LEU A CA 1
ATOM 1474 C C . LEU A 1 182 ? -12.110 -5.869 9.571 1.00 91.44 182 LEU A C 1
ATOM 1476 O O . LEU A 1 182 ? -12.912 -6.551 8.931 1.00 91.44 182 LEU A O 1
ATOM 1480 N N . VAL A 1 183 ? -11.102 -5.225 8.999 1.00 91.50 183 VAL A N 1
ATOM 1481 C CA . VAL A 1 183 ? -10.843 -5.221 7.559 1.00 91.50 183 VAL A CA 1
ATOM 1482 C C . VAL A 1 183 ? -9.458 -5.802 7.326 1.00 91.50 183 VAL A C 1
ATOM 1484 O O . VAL A 1 183 ? -8.464 -5.202 7.723 1.00 91.50 183 VAL A O 1
ATOM 1487 N N . GLN A 1 184 ? -9.394 -6.967 6.681 1.00 89.31 184 GLN A N 1
ATOM 1488 C CA . GLN A 1 184 ? -8.125 -7.517 6.222 1.00 89.31 184 GLN A CA 1
ATOM 1489 C C . GLN A 1 184 ? -7.781 -6.862 4.882 1.00 89.31 184 GLN A C 1
ATOM 1491 O O . GLN A 1 184 ? -8.275 -7.265 3.829 1.00 89.31 184 GLN A O 1
ATOM 1496 N N . GLY A 1 185 ? -6.981 -5.805 4.942 1.00 90.25 185 GLY A N 1
ATOM 1497 C CA . GLY A 1 185 ? -6.643 -4.957 3.814 1.00 90.25 185 GLY A CA 1
ATOM 1498 C C . GLY A 1 185 ? -6.027 -3.634 4.259 1.00 90.25 185 GLY A C 1
ATOM 1499 O O . GLY A 1 185 ? -5.989 -3.294 5.440 1.00 90.25 185 GLY A O 1
ATOM 1500 N N . SER A 1 186 ? -5.534 -2.876 3.286 1.00 92.88 186 SER A N 1
ATOM 1501 C CA . SER A 1 186 ? -4.901 -1.585 3.545 1.00 92.88 186 SER A CA 1
ATOM 1502 C C . SER A 1 186 ? -5.924 -0.510 3.911 1.00 92.88 186 SER A C 1
ATOM 1504 O O . SER A 1 186 ? -6.876 -0.274 3.165 1.00 92.88 186 SER A O 1
ATOM 1506 N N . ILE A 1 187 ? -5.659 0.210 5.006 1.00 95.19 187 ILE A N 1
ATOM 1507 C CA . ILE A 1 187 ? -6.426 1.392 5.431 1.00 95.19 187 ILE A CA 1
ATOM 1508 C C . ILE A 1 187 ? -6.503 2.473 4.346 1.00 95.19 187 ILE A C 1
ATOM 1510 O O . ILE A 1 187 ? -7.493 3.193 4.243 1.00 95.19 187 ILE A O 1
ATOM 1514 N N . TRP A 1 188 ? -5.483 2.560 3.489 1.00 95.06 188 TRP A N 1
ATOM 1515 C CA . TRP A 1 188 ? -5.355 3.609 2.479 1.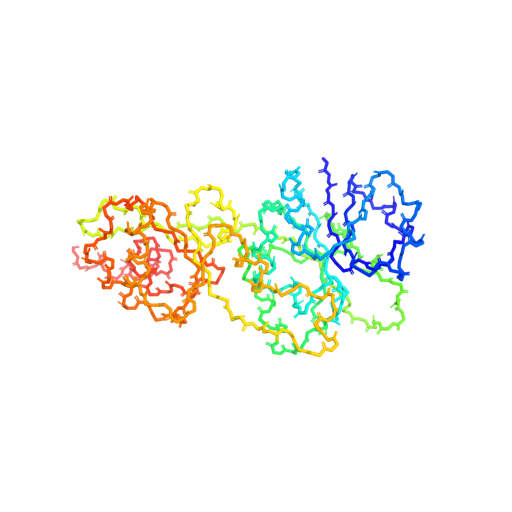00 95.06 188 TRP A CA 1
ATOM 1516 C C . TRP A 1 188 ? -6.355 3.476 1.326 1.00 95.06 188 TRP A C 1
ATOM 1518 O O . TRP A 1 188 ? -6.538 4.429 0.561 1.00 95.06 188 TRP A O 1
ATOM 1528 N N . VAL A 1 189 ? -6.993 2.306 1.186 1.00 93.31 189 VAL A N 1
ATOM 1529 C CA . VAL A 1 189 ? -8.083 2.079 0.222 1.00 93.31 189 VAL A CA 1
ATOM 1530 C C . VAL A 1 189 ? -9.314 2.903 0.605 1.00 93.31 189 VAL A C 1
ATOM 1532 O O . VAL A 1 189 ? -9.960 3.471 -0.272 1.00 93.31 189 VAL A O 1
ATOM 1535 N N . ASP A 1 190 ? -9.559 3.047 1.907 1.00 94.44 190 ASP A N 1
ATOM 1536 C CA . ASP A 1 190 ? -10.723 3.730 2.472 1.00 94.44 190 ASP A CA 1
ATOM 1537 C C . ASP A 1 190 ? -10.391 5.177 2.923 1.00 94.44 190 ASP A C 1
ATOM 1539 O O . ASP A 1 190 ? -11.230 5.817 3.555 1.00 94.44 190 ASP A O 1
ATOM 1543 N N . GLU A 1 191 ? -9.211 5.728 2.573 1.00 95.19 191 GLU A N 1
ATOM 1544 C CA . GLU A 1 191 ? -8.694 7.041 3.045 1.00 95.19 191 GLU A CA 1
ATOM 1545 C C . GLU A 1 191 ? -9.702 8.196 2.896 1.00 95.19 191 GLU A C 1
ATOM 1547 O O . GLU A 1 191 ? -9.839 9.032 3.790 1.00 95.19 191 GLU A O 1
ATOM 1552 N N . GLU A 1 192 ? -10.443 8.238 1.787 1.00 94.44 192 GLU A N 1
ATOM 1553 C CA . GLU A 1 192 ? -11.433 9.295 1.541 1.00 94.44 192 GLU A CA 1
ATOM 1554 C C . GLU A 1 192 ? -12.673 9.167 2.433 1.00 94.44 192 GLU A C 1
ATOM 1556 O O . GLU A 1 192 ? -13.246 10.178 2.834 1.00 94.44 192 GLU A O 1
ATOM 1561 N N . SER A 1 193 ? -13.069 7.936 2.771 1.00 95.56 193 SER A N 1
ATOM 1562 C CA . SER A 1 193 ? -14.263 7.646 3.580 1.00 95.56 193 SER A CA 1
ATOM 1563 C C . SER A 1 193 ? -14.047 7.802 5.087 1.00 95.56 193 SER A C 1
ATOM 1565 O O . SER A 1 193 ? -15.010 7.822 5.849 1.00 95.56 193 SER A O 1
ATOM 1567 N N . LEU A 1 194 ? -12.788 7.880 5.515 1.00 97.56 194 LEU A N 1
ATOM 1568 C CA . LEU A 1 194 ? -12.405 8.040 6.909 1.00 97.56 194 LEU A CA 1
ATOM 1569 C C . LEU A 1 194 ? -12.248 9.526 7.238 1.00 97.56 194 LEU A C 1
ATOM 1571 O O . LEU A 1 194 ? -11.717 10.299 6.435 1.00 97.56 194 LEU A O 1
ATOM 1575 N N . ASP A 1 195 ? -12.667 9.916 8.438 1.00 98.06 195 ASP A N 1
ATOM 1576 C CA . ASP A 1 195 ? -12.424 11.265 8.954 1.00 98.06 195 ASP A CA 1
ATOM 1577 C C . ASP A 1 195 ? -11.017 11.359 9.545 1.00 98.06 195 ASP A C 1
ATOM 1579 O O . ASP A 1 195 ? -10.341 12.375 9.396 1.00 98.06 195 ASP A O 1
ATOM 1583 N N . THR A 1 196 ? -10.559 10.276 10.182 1.00 97.94 196 THR A N 1
ATOM 1584 C CA . THR A 1 196 ? -9.225 10.187 10.774 1.00 97.94 196 THR A CA 1
ATOM 1585 C C . THR A 1 196 ? -8.654 8.769 10.695 1.00 97.94 196 THR A C 1
ATOM 1587 O O . THR A 1 196 ? -9.384 7.771 10.691 1.00 97.94 196 THR A O 1
ATOM 1590 N N . ILE A 1 197 ? -7.329 8.692 10.610 1.00 98.25 197 ILE A N 1
ATOM 1591 C CA . ILE A 1 197 ? -6.526 7.491 10.395 1.00 98.25 197 ILE A CA 1
ATOM 1592 C C . ILE A 1 197 ? -5.436 7.435 11.467 1.00 98.25 197 ILE A C 1
ATOM 1594 O O . ILE A 1 197 ? -4.514 8.250 11.481 1.00 98.25 197 ILE A O 1
ATOM 1598 N N . GLY A 1 198 ? -5.517 6.436 12.338 1.00 97.25 198 GLY A N 1
ATOM 1599 C CA . GLY A 1 198 ? -4.459 6.107 13.281 1.00 97.25 198 GLY A CA 1
ATOM 1600 C C . GLY A 1 198 ? -3.507 5.076 12.686 1.00 97.25 198 GLY A C 1
ATOM 1601 O O . GLY A 1 198 ? -3.923 3.964 12.350 1.00 97.25 198 GLY A O 1
ATOM 1602 N N . ILE A 1 199 ? -2.221 5.414 12.601 1.00 94.88 199 ILE A N 1
ATOM 1603 C CA . ILE A 1 199 ? -1.158 4.471 12.227 1.00 94.88 199 ILE A CA 1
ATOM 1604 C C . ILE A 1 199 ? -0.121 4.359 13.337 1.00 94.88 199 ILE A C 1
ATOM 1606 O O . ILE A 1 199 ? 0.202 5.346 13.991 1.00 94.88 199 ILE A O 1
ATOM 1610 N N . ASN A 1 200 ? 0.433 3.167 13.538 1.00 91.19 200 ASN A N 1
ATOM 1611 C CA . ASN A 1 200 ? 1.558 2.980 14.444 1.00 91.19 200 ASN A CA 1
ATOM 1612 C C . ASN A 1 200 ? 2.866 3.083 13.664 1.00 91.19 200 ASN A C 1
ATOM 1614 O O . ASN A 1 200 ? 3.280 2.121 13.020 1.00 91.19 200 ASN A O 1
ATOM 1618 N N . ILE A 1 201 ? 3.512 4.247 13.709 1.00 85.69 201 ILE A N 1
ATOM 1619 C CA . ILE A 1 201 ? 4.798 4.443 13.044 1.00 85.69 201 ILE A CA 1
ATOM 1620 C C . ILE A 1 201 ? 5.842 4.968 14.021 1.00 85.69 201 ILE A C 1
ATOM 1622 O O . ILE A 1 201 ? 5.649 5.956 14.739 1.00 85.69 201 ILE A O 1
ATOM 1626 N N . LYS A 1 202 ? 7.000 4.305 14.046 1.00 78.31 202 LYS A N 1
ATOM 1627 C CA . LYS A 1 202 ? 8.152 4.811 14.783 1.00 78.31 202 LYS A CA 1
ATOM 1628 C C . LYS A 1 202 ? 8.694 6.019 14.027 1.00 78.31 202 LYS A C 1
ATOM 1630 O O . LYS A 1 202 ? 9.170 5.879 12.908 1.00 78.31 202 LYS A O 1
ATOM 1635 N N . GLN A 1 203 ? 8.649 7.194 14.649 1.00 66.69 203 GLN A N 1
ATOM 1636 C CA . GLN A 1 203 ? 9.404 8.339 14.152 1.00 66.69 203 GLN A CA 1
ATOM 1637 C C . GLN A 1 203 ? 10.892 8.008 14.248 1.00 66.69 203 GLN A C 1
ATOM 1639 O O . GLN A 1 203 ? 11.442 7.846 15.341 1.00 66.69 203 GLN A O 1
ATOM 1644 N N . THR A 1 204 ? 11.522 7.845 13.095 1.00 59.47 204 THR A N 1
ATOM 1645 C CA . THR A 1 204 ? 12.966 7.703 12.970 1.00 59.47 204 THR A CA 1
ATOM 1646 C C . THR A 1 204 ? 13.484 8.958 12.297 1.00 59.47 204 THR A C 1
ATOM 1648 O O . THR A 1 204 ? 13.234 9.176 11.115 1.00 59.47 204 THR A O 1
ATOM 1651 N N . THR A 1 205 ? 14.199 9.792 13.047 1.00 53.75 205 THR A N 1
ATOM 1652 C CA . THR A 1 205 ? 14.974 10.881 12.455 1.00 53.75 205 THR A CA 1
ATOM 1653 C C . THR A 1 205 ? 16.134 10.248 11.698 1.00 53.75 205 THR A C 1
ATOM 1655 O O . THR A 1 205 ? 16.999 9.618 12.310 1.00 53.75 205 THR A O 1
ATOM 1658 N N . LEU A 1 206 ? 16.138 10.365 10.371 1.00 54.56 206 LEU A N 1
ATOM 1659 C CA . LEU A 1 206 ? 17.314 10.011 9.583 1.00 54.56 206 LEU A CA 1
ATOM 1660 C C . LEU A 1 206 ? 18.439 10.976 9.987 1.00 54.56 206 LEU A C 1
ATOM 1662 O O . LEU A 1 206 ? 18.228 12.186 10.071 1.00 54.56 206 LEU A O 1
ATOM 1666 N N . VAL A 1 207 ? 19.615 10.439 10.304 1.00 49.88 207 VAL A N 1
ATOM 1667 C CA . VAL A 1 207 ? 20.796 11.206 10.727 1.00 49.88 207 VAL A CA 1
ATOM 1668 C C . VAL A 1 207 ? 21.978 10.879 9.815 1.00 49.88 207 VAL A C 1
ATOM 1670 O O . VAL A 1 207 ? 22.119 9.745 9.365 1.00 49.88 207 VAL A O 1
ATOM 1673 N N . GLY A 1 208 ? 22.842 11.865 9.558 1.00 53.41 208 GLY A N 1
ATOM 1674 C CA . GLY A 1 208 ? 24.021 11.711 8.692 1.00 53.41 208 GLY A CA 1
ATOM 1675 C C . GLY A 1 208 ? 23.713 11.835 7.193 1.00 53.41 208 GLY A C 1
ATOM 1676 O O . GLY A 1 208 ? 22.677 12.371 6.813 1.00 53.41 208 GLY A O 1
ATOM 1677 N N . GLU A 1 209 ? 24.615 11.345 6.335 1.00 51.00 209 GLU A N 1
ATOM 1678 C CA . GLU A 1 209 ? 24.475 11.390 4.863 1.00 51.00 209 GLU A CA 1
ATOM 1679 C C . GLU A 1 209 ? 23.191 10.704 4.363 1.00 51.00 209 GLU A C 1
ATOM 1681 O O . GLU A 1 209 ? 22.602 11.151 3.386 1.00 51.00 209 GLU A O 1
ATOM 1686 N N . ALA A 1 210 ? 22.680 9.711 5.101 1.00 50.00 210 ALA A N 1
ATOM 1687 C CA . ALA A 1 210 ? 21.407 9.041 4.825 1.00 50.00 210 ALA A CA 1
ATOM 1688 C C . ALA A 1 210 ? 20.169 9.948 4.981 1.00 50.00 210 ALA A C 1
ATOM 1690 O O . ALA A 1 210 ? 19.086 9.564 4.552 1.00 50.00 210 ALA A O 1
ATOM 1691 N N . ALA A 1 211 ? 20.303 11.127 5.603 1.00 52.50 211 ALA A N 1
ATOM 1692 C CA . ALA A 1 211 ? 19.256 12.148 5.712 1.00 52.50 211 ALA A CA 1
ATOM 1693 C C . ALA A 1 211 ? 19.280 13.153 4.550 1.00 52.50 211 ALA A C 1
ATOM 1695 O O . ALA A 1 211 ? 18.325 13.907 4.356 1.00 52.50 211 ALA A O 1
ATOM 1696 N N . TYR A 1 212 ? 20.381 13.205 3.794 1.00 47.06 212 TYR A N 1
ATOM 1697 C CA . TYR A 1 212 ? 20.533 14.138 2.689 1.00 47.06 212 TYR A CA 1
ATOM 1698 C C . TYR A 1 212 ? 19.692 13.615 1.519 1.00 47.06 212 TYR A C 1
ATOM 1700 O O . TYR A 1 212 ? 20.036 12.626 0.882 1.00 47.06 212 TYR A O 1
ATOM 1708 N N . ASN A 1 213 ? 18.554 14.263 1.271 1.00 54.19 213 ASN A N 1
ATOM 1709 C CA . ASN A 1 213 ? 17.594 13.974 0.198 1.00 54.19 213 ASN A CA 1
ATOM 1710 C C . ASN A 1 213 ? 16.655 12.773 0.382 1.00 54.19 213 ASN A C 1
ATOM 1712 O O . ASN A 1 213 ? 15.928 12.471 -0.557 1.00 54.19 213 ASN A O 1
ATOM 1716 N N . SER A 1 214 ? 16.563 12.120 1.539 1.00 62.41 214 SER A N 1
ATOM 1717 C CA . SER A 1 214 ? 15.603 11.024 1.766 1.00 62.41 214 SER A CA 1
ATOM 1718 C C . SER A 1 214 ? 14.336 11.517 2.482 1.00 62.41 214 SER A C 1
ATOM 1720 O O . SER A 1 214 ? 14.390 12.288 3.438 1.00 62.41 214 SER A O 1
ATOM 1722 N N . GLN A 1 215 ? 13.159 11.096 2.007 1.00 70.06 215 GLN A N 1
ATOM 1723 C CA . GLN A 1 215 ? 11.905 11.371 2.713 1.00 70.06 215 GLN A CA 1
ATOM 1724 C C . GLN A 1 215 ? 11.766 10.355 3.853 1.00 70.06 215 GLN A C 1
ATOM 1726 O O . GLN A 1 215 ? 11.802 9.146 3.619 1.00 70.06 215 GLN A O 1
ATOM 1731 N N . SER A 1 216 ? 11.583 10.826 5.088 1.00 79.19 216 SER A N 1
ATOM 1732 C CA . SER A 1 216 ? 11.220 9.936 6.194 1.00 79.19 216 SER A CA 1
ATOM 1733 C C . SER A 1 216 ? 9.802 9.399 5.986 1.00 79.19 216 SER A C 1
ATOM 1735 O O . SER A 1 216 ? 8.873 10.172 5.727 1.00 79.19 216 SER A O 1
ATOM 1737 N N . VAL A 1 217 ? 9.630 8.082 6.145 1.00 83.12 217 VAL A N 1
ATOM 1738 C CA . VAL A 1 217 ? 8.323 7.407 6.073 1.00 83.12 217 VAL A CA 1
ATOM 1739 C C . VAL A 1 217 ? 7.357 8.003 7.095 1.00 83.12 217 VAL A C 1
ATOM 1741 O O . VAL A 1 217 ? 6.204 8.280 6.765 1.00 83.12 217 VAL A O 1
ATOM 1744 N N . SER A 1 218 ? 7.828 8.262 8.323 1.00 86.12 218 SER A N 1
ATOM 1745 C CA . SER A 1 218 ? 6.993 8.875 9.360 1.00 86.12 218 SER A CA 1
ATOM 1746 C C . SER A 1 218 ? 6.540 10.265 8.955 1.00 86.12 218 SER A C 1
ATOM 1748 O O . SER A 1 218 ? 5.365 10.583 9.096 1.00 86.12 218 SER A O 1
ATOM 1750 N N . ASP A 1 219 ? 7.445 11.074 8.413 1.00 86.62 219 ASP A N 1
ATOM 1751 C CA . ASP A 1 219 ? 7.145 12.466 8.087 1.00 86.62 219 ASP A CA 1
ATOM 1752 C C . ASP A 1 219 ? 6.187 12.541 6.899 1.00 86.62 219 ASP A C 1
ATOM 1754 O O . ASP A 1 219 ? 5.266 13.353 6.900 1.00 86.62 219 ASP A O 1
ATOM 1758 N N . PHE A 1 220 ? 6.336 11.634 5.926 1.00 90.62 220 PHE A N 1
ATOM 1759 C CA . PHE A 1 220 ? 5.400 11.519 4.815 1.00 90.62 220 PHE A CA 1
ATOM 1760 C C . PHE A 1 220 ? 3.977 11.251 5.315 1.00 90.62 220 PHE A C 1
ATOM 1762 O O . PHE A 1 220 ? 3.063 12.016 5.004 1.00 90.62 220 PHE A O 1
ATOM 1769 N N . PHE A 1 221 ? 3.772 10.202 6.119 1.00 92.44 221 PHE A N 1
ATOM 1770 C CA . PHE A 1 221 ? 2.422 9.848 6.556 1.00 92.44 221 PHE A CA 1
ATOM 1771 C C . PHE A 1 221 ? 1.846 10.831 7.571 1.00 92.44 221 PHE A C 1
ATOM 1773 O O . PHE A 1 221 ? 0.678 11.187 7.452 1.00 92.44 221 PHE A O 1
ATOM 1780 N N . LEU A 1 222 ? 2.645 11.304 8.529 1.00 91.69 222 LEU A N 1
ATOM 1781 C CA . LEU A 1 222 ? 2.184 12.240 9.557 1.00 91.69 222 LEU A CA 1
ATOM 1782 C C . LEU A 1 222 ? 1.964 13.661 9.017 1.00 91.69 222 LEU A C 1
ATOM 1784 O O . LEU A 1 222 ? 1.295 14.454 9.671 1.00 91.69 222 LEU A O 1
ATOM 1788 N N . SER A 1 223 ? 2.470 13.989 7.823 1.00 92.19 223 SER A N 1
ATOM 1789 C CA . SER A 1 223 ? 2.124 15.245 7.141 1.00 92.19 223 SER A CA 1
ATOM 1790 C C . SER A 1 223 ? 0.706 15.257 6.552 1.00 92.19 223 SER A C 1
ATOM 1792 O O . SER A 1 223 ? 0.199 16.321 6.190 1.00 92.19 223 SER A O 1
ATOM 1794 N N . LYS A 1 224 ? 0.043 14.096 6.438 1.00 93.56 224 LYS A N 1
ATOM 1795 C CA . LYS A 1 224 ? -1.312 14.003 5.884 1.00 93.56 224 LYS A CA 1
ATOM 1796 C C . LYS A 1 224 ? -2.348 14.536 6.891 1.00 93.56 224 LYS A C 1
ATOM 1798 O O . LYS A 1 224 ? -2.348 14.087 8.034 1.00 93.56 224 LYS A O 1
ATOM 1803 N N . PRO A 1 225 ? -3.309 15.390 6.477 1.00 91.38 225 PRO A N 1
ATOM 1804 C CA . PRO A 1 225 ? -4.233 16.068 7.399 1.00 91.38 225 PRO A CA 1
ATOM 1805 C C . PRO A 1 225 ? -5.081 15.165 8.304 1.00 91.38 225 PRO A C 1
ATOM 1807 O O . PRO A 1 225 ? -5.455 15.576 9.396 1.00 91.38 225 PRO A O 1
ATOM 1810 N N . LYS A 1 226 ? -5.415 13.953 7.845 1.00 94.88 226 LYS A N 1
ATOM 1811 C CA . LYS A 1 226 ? -6.278 13.006 8.569 1.00 94.88 226 LYS A CA 1
ATOM 1812 C C . LYS A 1 226 ? -5.495 11.980 9.393 1.00 94.88 226 LYS A C 1
ATOM 1814 O O . LYS A 1 226 ? -6.105 11.074 9.942 1.00 94.88 226 LYS A O 1
ATOM 1819 N N . VAL A 1 227 ? -4.164 12.044 9.418 1.00 96.25 227 VAL A N 1
ATOM 1820 C CA . VAL A 1 227 ? -3.330 10.984 9.997 1.00 96.25 227 VAL A CA 1
ATOM 1821 C C . VAL A 1 227 ? -2.773 11.417 11.347 1.00 96.25 227 VAL A C 1
ATOM 1823 O O . VAL A 1 227 ? -2.232 12.510 11.482 1.00 96.25 227 VAL A O 1
ATOM 1826 N N . PHE A 1 228 ? -2.848 10.530 12.336 1.00 95.25 228 PHE A N 1
ATOM 1827 C CA . PHE A 1 228 ? -2.193 10.702 13.630 1.00 95.25 228 PHE A CA 1
ATOM 1828 C C . PHE A 1 228 ? -1.415 9.443 14.028 1.00 95.25 228 PHE A C 1
ATOM 1830 O O . PHE A 1 228 ? -1.663 8.339 13.532 1.00 95.25 228 PHE A O 1
ATOM 1837 N N . ASN A 1 229 ? -0.431 9.619 14.912 1.00 94.69 229 ASN A N 1
ATOM 1838 C CA . ASN A 1 229 ? 0.425 8.526 15.353 1.00 94.69 229 ASN A CA 1
ATOM 1839 C C . ASN A 1 229 ? -0.175 7.821 16.574 1.00 94.69 229 ASN A C 1
ATOM 1841 O O . ASN A 1 229 ? -0.344 8.450 17.611 1.00 94.69 229 ASN A O 1
ATOM 1845 N N . LEU A 1 230 ? -0.423 6.517 16.464 1.00 94.75 230 LEU A N 1
ATOM 1846 C CA . LEU A 1 230 ? -0.908 5.655 17.548 1.00 94.75 230 LEU A CA 1
ATOM 1847 C C . LEU A 1 230 ? 0.182 5.237 18.530 1.00 94.75 230 LEU A C 1
ATOM 1849 O O . LEU A 1 230 ? -0.116 4.615 19.552 1.00 94.75 230 LEU A O 1
ATOM 1853 N N . LYS A 1 231 ? 1.447 5.512 18.208 1.00 90.00 231 LYS A N 1
ATOM 1854 C CA . LYS A 1 231 ? 2.568 5.122 19.052 1.00 90.00 231 LYS A CA 1
ATOM 1855 C C . LYS A 1 231 ? 2.355 5.644 20.478 1.00 90.00 231 LYS A C 1
ATOM 1857 O O . LYS A 1 231 ? 2.171 6.839 20.683 1.00 90.00 231 LYS A O 1
ATOM 1862 N N . ASP A 1 232 ? 2.393 4.725 21.438 1.00 88.38 232 ASP A N 1
ATOM 1863 C CA . ASP A 1 232 ? 2.224 4.984 22.872 1.00 88.38 232 ASP A CA 1
ATOM 1864 C C . ASP A 1 232 ? 0.829 5.531 23.280 1.00 88.38 232 ASP A C 1
ATOM 1866 O O . ASP A 1 232 ? 0.642 5.937 24.427 1.00 88.38 232 ASP A O 1
ATOM 1870 N N . MET A 1 233 ? -0.176 5.505 22.389 1.00 94.06 233 MET A N 1
ATOM 1871 C CA . MET A 1 233 ? -1.553 5.904 22.711 1.00 94.06 233 MET A CA 1
ATOM 1872 C C . MET A 1 233 ? -2.362 4.763 23.340 1.00 94.06 233 MET A C 1
ATOM 1874 O O . MET A 1 233 ? -2.426 3.646 22.815 1.00 94.06 233 MET A O 1
ATOM 1878 N N . THR A 1 234 ? -3.072 5.077 24.425 1.00 95.25 234 THR A N 1
ATOM 1879 C CA . THR A 1 234 ? -4.133 4.217 24.964 1.00 95.25 234 THR A CA 1
ATOM 1880 C C . THR A 1 234 ? -5.404 4.348 24.128 1.00 95.25 234 THR A C 1
ATOM 1882 O O . THR A 1 234 ? -5.598 5.331 23.410 1.00 95.25 234 THR A O 1
ATOM 1885 N N . PHE A 1 235 ? -6.309 3.372 24.235 1.00 95.50 235 PHE A N 1
ATOM 1886 C CA . PHE A 1 235 ? -7.589 3.459 23.532 1.00 95.50 235 PHE A CA 1
ATOM 1887 C C . PHE A 1 235 ? -8.457 4.619 24.034 1.00 95.50 235 PHE A C 1
ATOM 1889 O O . PHE A 1 235 ? -9.049 5.324 23.223 1.00 95.50 235 PHE A O 1
ATOM 1896 N N . ASP A 1 236 ? -8.453 4.888 25.340 1.00 95.12 236 ASP A N 1
ATOM 1897 C CA . ASP A 1 236 ? -9.184 6.021 25.919 1.00 95.12 236 ASP A CA 1
ATOM 1898 C C . ASP A 1 236 ? -8.700 7.365 25.356 1.00 95.12 236 ASP A C 1
ATOM 1900 O O . ASP A 1 236 ? -9.519 8.215 25.017 1.00 95.12 236 ASP A O 1
ATOM 1904 N N . ALA A 1 237 ? -7.386 7.538 25.162 1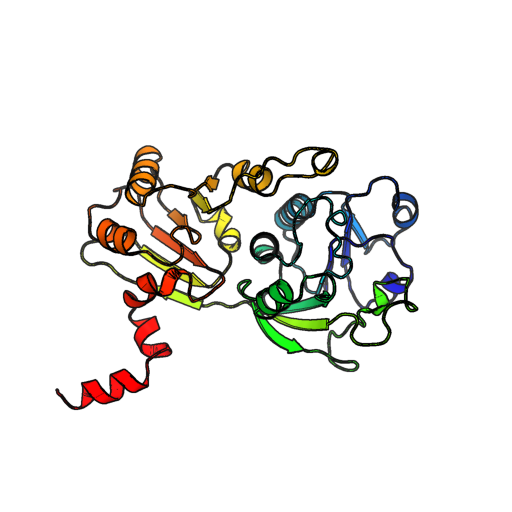.00 96.44 237 ALA A N 1
ATOM 1905 C CA . ALA A 1 237 ? -6.833 8.745 24.544 1.00 96.44 237 ALA A CA 1
ATOM 1906 C C . ALA A 1 237 ? -7.281 8.908 23.079 1.00 96.44 237 ALA A C 1
ATOM 1908 O O . ALA A 1 237 ? -7.514 10.024 22.614 1.00 96.44 237 ALA A O 1
ATOM 1909 N N . ILE A 1 238 ? -7.437 7.799 22.345 1.00 97.38 238 ILE A N 1
ATOM 1910 C CA . ILE A 1 238 ? -7.981 7.814 20.978 1.00 97.38 238 ILE A CA 1
ATOM 1911 C C . ILE A 1 238 ? -9.456 8.237 20.996 1.00 97.38 238 ILE A C 1
ATOM 1913 O O . ILE A 1 238 ? -9.869 9.049 20.167 1.00 97.38 238 ILE A O 1
ATOM 1917 N N . LEU A 1 239 ? -10.254 7.720 21.935 1.00 95.94 239 LEU A N 1
ATOM 1918 C CA . LEU A 1 239 ? -11.664 8.096 22.075 1.00 95.94 239 LEU A CA 1
ATOM 1919 C C . LEU A 1 239 ? -11.825 9.568 22.475 1.00 95.94 239 LEU A C 1
ATOM 1921 O O . LEU A 1 239 ? -12.672 10.257 21.910 1.00 95.94 239 LEU A O 1
ATOM 1925 N N . GLU A 1 240 ? -10.989 10.071 23.386 1.00 95.81 240 GLU A N 1
ATOM 1926 C CA . GLU A 1 240 ? -10.968 11.486 23.766 1.00 95.81 240 GLU A CA 1
ATOM 1927 C C . GLU A 1 240 ? -10.654 12.382 22.561 1.00 95.81 240 GLU A C 1
ATOM 1929 O O . GLU A 1 240 ? -11.367 13.356 22.312 1.00 95.81 240 GLU A O 1
ATOM 1934 N N . TYR A 1 241 ? -9.649 12.017 21.759 1.00 95.88 241 TYR A N 1
ATOM 1935 C CA . TYR A 1 241 ? -9.349 12.711 20.507 1.00 95.88 241 TYR A CA 1
ATOM 1936 C C . TYR A 1 241 ? -10.558 12.721 19.556 1.00 95.88 241 TYR A C 1
ATOM 1938 O O . TYR A 1 241 ? -10.860 13.755 18.954 1.00 95.88 241 TYR A O 1
ATOM 1946 N N . CYS A 1 242 ? -11.272 11.597 19.438 1.00 96.69 242 CYS A N 1
ATOM 1947 C CA . CYS A 1 242 ? -12.454 11.498 18.583 1.00 96.69 242 CYS A CA 1
ATOM 1948 C C . CYS A 1 242 ? -13.591 12.416 19.049 1.00 96.69 242 CYS A C 1
ATOM 1950 O O . CYS A 1 242 ? -14.183 13.107 18.222 1.00 96.69 242 CYS A O 1
ATOM 1952 N N . GLU A 1 243 ? -13.862 12.469 20.355 1.00 95.75 243 GLU A N 1
ATOM 1953 C CA . GLU A 1 243 ? -14.875 13.361 20.933 1.00 95.75 243 GLU A CA 1
ATOM 1954 C C . GLU A 1 243 ? -14.504 14.835 20.701 1.00 95.75 243 GLU A C 1
ATOM 1956 O O . GLU A 1 243 ? -15.309 15.599 20.166 1.00 95.75 243 GLU A O 1
ATOM 1961 N N . GLN A 1 244 ? -13.260 15.224 21.009 1.00 96.19 244 GLN A N 1
ATOM 1962 C CA . GLN A 1 244 ? -12.776 16.604 20.853 1.00 96.19 244 GLN A CA 1
ATOM 1963 C C . GLN A 1 244 ? -12.851 17.107 19.406 1.00 96.19 244 GLN A C 1
ATOM 1965 O O . GLN A 1 244 ? -13.113 18.288 19.174 1.00 96.19 244 GLN A O 1
ATOM 1970 N N . ASN A 1 245 ? -12.641 16.219 18.433 1.00 96.31 245 ASN A N 1
ATOM 1971 C CA . ASN A 1 245 ? -12.626 16.559 17.010 1.00 96.31 245 ASN A CA 1
ATOM 1972 C C . ASN A 1 245 ? -13.920 16.167 16.277 1.00 96.31 245 ASN A C 1
ATOM 1974 O O . ASN A 1 245 ? -13.992 16.313 15.060 1.00 96.31 245 ASN A O 1
ATOM 1978 N N . SER A 1 246 ? -14.950 15.701 16.999 1.00 96.31 246 SER A N 1
ATOM 1979 C CA . SER A 1 246 ? -16.240 15.272 16.430 1.00 96.31 246 SER A CA 1
ATOM 1980 C C . SER A 1 246 ? -16.098 14.259 15.282 1.00 96.31 246 SER A C 1
ATOM 1982 O O . SER A 1 246 ? -16.761 14.369 14.248 1.00 96.31 246 SER A O 1
ATOM 1984 N N . ILE A 1 247 ? -15.206 13.285 15.460 1.00 97.88 247 ILE A N 1
ATOM 1985 C CA . ILE A 1 247 ? -14.893 12.251 14.469 1.00 97.88 247 ILE A CA 1
ATOM 1986 C C . ILE A 1 247 ? -16.067 11.279 14.330 1.00 97.88 247 ILE A C 1
ATOM 1988 O O . ILE A 1 247 ? -16.518 10.715 15.325 1.00 97.88 247 ILE A O 1
ATOM 1992 N N . LYS A 1 248 ? -16.508 11.016 13.094 1.00 97.56 248 LYS A N 1
ATOM 1993 C CA . LYS A 1 248 ? -17.575 10.047 12.800 1.00 97.56 248 LYS A CA 1
ATOM 1994 C C . LYS A 1 248 ? -17.025 8.704 12.343 1.00 97.56 248 LYS A C 1
ATOM 1996 O O . LYS A 1 248 ? -17.514 7.667 12.780 1.00 97.56 248 LYS A O 1
ATOM 2001 N N . ASN A 1 249 ? -16.011 8.710 11.481 1.00 98.12 249 ASN A N 1
ATOM 2002 C CA . ASN A 1 249 ? -15.445 7.509 10.868 1.00 98.12 249 ASN A CA 1
ATOM 2003 C C . ASN A 1 249 ? -13.958 7.365 11.204 1.00 98.12 249 ASN A C 1
ATOM 2005 O O . ASN A 1 249 ? -13.105 8.036 10.616 1.00 98.12 249 ASN A O 1
ATOM 2009 N N . LEU A 1 250 ? -13.654 6.462 12.137 1.00 98.31 250 LEU A N 1
ATOM 2010 C CA . LEU A 1 250 ? -12.301 6.189 12.617 1.00 98.31 250 LEU A CA 1
ATOM 2011 C C . LEU A 1 250 ? -11.708 4.948 11.934 1.00 98.31 250 LEU A C 1
ATOM 2013 O O . LEU A 1 250 ? -12.303 3.868 11.964 1.00 98.31 250 LEU A O 1
ATOM 2017 N N . GLY A 1 251 ? -10.508 5.079 11.366 1.00 98.19 251 GLY A N 1
ATOM 2018 C CA . GLY A 1 251 ? -9.692 3.955 10.906 1.00 98.19 251 GLY A CA 1
ATOM 2019 C C . GLY A 1 251 ? -8.451 3.765 11.774 1.00 98.19 251 GLY A C 1
ATOM 2020 O O . GLY A 1 251 ? -7.749 4.731 12.054 1.00 98.19 251 GLY A O 1
ATOM 2021 N N . LEU A 1 252 ? -8.159 2.531 12.180 1.00 97.69 252 LEU A N 1
ATOM 2022 C CA . LEU A 1 252 ? -7.015 2.191 13.029 1.00 97.69 252 LEU A CA 1
ATOM 2023 C C . LEU A 1 252 ? -6.225 1.023 12.435 1.00 97.69 252 LEU A C 1
ATOM 2025 O O . LEU A 1 252 ? -6.790 -0.043 12.188 1.00 97.69 252 LEU A O 1
ATOM 2029 N N . CYS A 1 253 ? -4.921 1.214 12.253 1.00 95.00 253 CYS A N 1
ATOM 2030 C CA . CYS A 1 253 ? -3.963 0.128 12.040 1.00 95.00 253 CYS A CA 1
ATOM 2031 C C . CYS A 1 253 ? -3.538 -0.495 13.379 1.00 95.00 253 CYS A C 1
ATOM 2033 O O . CYS A 1 253 ? -3.760 0.121 14.419 1.00 95.00 253 CYS A O 1
ATOM 2035 N N . PRO A 1 254 ? -2.896 -1.675 13.397 1.00 93.12 254 PRO A N 1
ATOM 2036 C CA . PRO A 1 254 ? -2.494 -2.326 14.637 1.00 93.12 254 PRO A CA 1
ATOM 2037 C C . PRO A 1 254 ? -1.433 -1.518 15.400 1.00 93.12 254 PRO A C 1
ATOM 2039 O O . PRO A 1 254 ? -0.474 -1.026 14.806 1.00 93.12 254 PRO A O 1
ATOM 2042 N N . TRP A 1 255 ? -1.567 -1.407 16.727 1.00 94.19 255 TRP A N 1
ATOM 2043 C CA . TRP A 1 255 ? -0.619 -0.652 17.566 1.00 94.19 255 TRP A CA 1
ATOM 2044 C C . TRP A 1 255 ? -0.283 -1.285 18.921 1.00 94.19 255 TRP A C 1
ATOM 2046 O O . TRP A 1 255 ? 0.731 -0.932 19.516 1.00 94.19 255 TRP A O 1
ATOM 2056 N N . LEU A 1 256 ? -1.064 -2.270 19.380 1.00 90.88 256 LEU A N 1
ATOM 2057 C CA . LEU A 1 256 ? -0.894 -2.903 20.699 1.00 90.88 256 LEU A CA 1
ATOM 2058 C C . LEU A 1 256 ? -0.216 -4.281 20.651 1.00 90.88 256 LEU A C 1
ATOM 2060 O O . LEU A 1 256 ? -0.327 -5.057 21.598 1.00 90.88 256 LEU A O 1
ATOM 2064 N N . GLN A 1 257 ? 0.462 -4.613 19.546 1.00 85.69 257 GLN A N 1
ATOM 2065 C CA . GLN A 1 257 ? 1.218 -5.869 19.386 1.00 85.69 257 GLN A CA 1
ATOM 2066 C C . GLN A 1 257 ? 0.387 -7.127 19.726 1.00 85.69 257 GLN A C 1
ATOM 2068 O O . GLN A 1 257 ? 0.858 -8.050 20.386 1.00 85.69 257 GLN A O 1
ATOM 2073 N N . GLY A 1 258 ? -0.887 -7.137 19.323 1.00 82.69 258 GLY A N 1
ATOM 2074 C CA . GLY A 1 258 ? -1.821 -8.239 19.582 1.00 82.69 258 GLY A CA 1
ATOM 2075 C C . GLY A 1 258 ? -2.540 -8.192 20.939 1.00 82.69 258 GLY A C 1
ATOM 2076 O O . GLY A 1 258 ? -3.479 -8.961 21.144 1.00 82.69 258 GLY A O 1
ATOM 2077 N N . ASN A 1 259 ? -2.181 -7.284 21.854 1.00 88.62 259 ASN A N 1
ATOM 2078 C CA . ASN A 1 259 ? -2.844 -7.148 23.154 1.00 88.62 259 ASN A CA 1
ATOM 2079 C C . ASN A 1 259 ? -3.961 -6.091 23.135 1.00 88.62 259 ASN A C 1
ATOM 2081 O O . ASN A 1 259 ? -3.756 -4.937 23.497 1.00 88.62 259 ASN A O 1
ATOM 2085 N N . TYR A 1 260 ? -5.170 -6.500 22.754 1.00 91.88 260 TYR A N 1
ATOM 2086 C CA . TYR A 1 260 ? -6.324 -5.609 22.582 1.00 91.88 260 TYR A CA 1
ATOM 2087 C C . TYR A 1 260 ? -7.344 -5.680 23.726 1.00 91.88 260 TYR A C 1
ATOM 2089 O O . TYR A 1 260 ? -8.466 -5.201 23.580 1.00 91.88 260 TYR A O 1
ATOM 2097 N N . GLN A 1 261 ? -6.981 -6.231 24.889 1.00 89.06 261 GLN A N 1
ATOM 2098 C CA . GLN A 1 261 ? -7.902 -6.352 26.029 1.00 89.06 261 GLN A CA 1
ATOM 2099 C C . GLN A 1 261 ? -8.456 -5.001 26.501 1.00 89.06 261 GLN A C 1
ATOM 2101 O O . GLN A 1 261 ? -9.636 -4.900 26.838 1.00 89.06 261 GLN A O 1
ATOM 2106 N N . GLU A 1 262 ? -7.626 -3.958 26.517 1.00 89.44 262 GLU A N 1
ATOM 2107 C CA . GLU A 1 262 ? -8.064 -2.606 26.888 1.00 89.44 262 GLU A CA 1
ATOM 2108 C C . GLU A 1 262 ? -9.019 -2.013 25.853 1.00 89.44 262 GLU A C 1
ATOM 2110 O O . GLU A 1 262 ? -10.017 -1.405 26.228 1.00 89.44 262 GLU A O 1
ATOM 2115 N N . VAL A 1 263 ? -8.787 -2.279 24.564 1.00 92.69 263 VAL A N 1
ATOM 2116 C CA . VAL A 1 263 ? -9.705 -1.879 23.490 1.00 92.69 263 VAL A CA 1
ATOM 2117 C C . VAL A 1 263 ? -11.056 -2.564 23.669 1.00 92.69 263 VAL A C 1
ATOM 2119 O O . VAL A 1 263 ? -12.081 -1.897 23.649 1.00 92.69 263 VAL A O 1
ATOM 2122 N N . ILE A 1 264 ? -11.081 -3.875 23.930 1.00 89.44 264 ILE A N 1
ATOM 2123 C CA . ILE A 1 264 ? -12.331 -4.618 24.160 1.00 89.44 264 ILE A CA 1
ATOM 2124 C C . ILE A 1 264 ? -13.124 -4.017 25.329 1.00 89.44 264 ILE A C 1
ATOM 2126 O O . ILE A 1 264 ? -14.333 -3.827 25.211 1.00 89.44 264 ILE A O 1
ATOM 2130 N N . LYS A 1 265 ? -12.451 -3.688 26.440 1.00 87.31 265 LYS A N 1
ATOM 2131 C CA . LYS A 1 265 ? -13.087 -3.039 27.597 1.00 87.31 265 LYS A CA 1
ATOM 2132 C C . LYS A 1 265 ? -13.609 -1.644 27.254 1.00 87.31 265 LYS A C 1
ATOM 2134 O O . LYS A 1 265 ? -14.749 -1.336 27.586 1.00 87.31 265 LYS A O 1
ATOM 2139 N N . GLY A 1 266 ? -12.809 -0.824 26.575 1.00 88.44 266 GLY A N 1
ATOM 2140 C CA . GLY A 1 266 ? -13.208 0.529 26.187 1.00 88.44 266 GLY A CA 1
ATOM 2141 C C . GLY A 1 266 ? -14.392 0.535 25.221 1.00 88.44 266 GLY A C 1
ATOM 2142 O O . GLY A 1 266 ? -15.313 1.328 25.380 1.00 88.44 266 GLY A O 1
ATOM 2143 N N . LEU A 1 267 ? -14.446 -0.419 24.287 1.00 89.56 267 LEU A N 1
ATOM 2144 C CA . LEU A 1 267 ? -15.576 -0.567 23.369 1.00 89.56 267 LEU A CA 1
ATOM 2145 C C . LEU A 1 267 ? -16.892 -0.975 24.064 1.00 89.56 267 LEU A C 1
ATOM 2147 O O . LEU A 1 267 ? -17.969 -0.742 23.517 1.00 89.56 267 LEU A O 1
ATOM 2151 N N . GLN A 1 268 ? -16.824 -1.593 25.248 1.00 85.25 268 GLN A N 1
ATOM 2152 C CA . GLN A 1 268 ? -17.993 -1.888 26.090 1.00 85.25 268 GLN A CA 1
ATOM 2153 C C . GLN A 1 268 ? -18.441 -0.679 26.931 1.00 85.25 268 GLN A C 1
ATOM 2155 O O . GLN A 1 268 ? -19.539 -0.706 27.488 1.00 85.25 268 GLN A O 1
ATOM 2160 N N . GLY A 1 269 ? -17.600 0.354 27.041 1.00 85.25 269 GLY A N 1
ATOM 2161 C CA . GLY A 1 269 ? -17.895 1.611 27.726 1.00 85.25 269 GLY A CA 1
ATOM 2162 C C . GLY A 1 269 ? -18.701 2.591 26.869 1.00 85.25 269 GLY A C 1
ATOM 2163 O O . GLY A 1 269 ? -19.247 2.235 25.831 1.00 85.25 269 GLY A O 1
ATOM 2164 N N . ASN A 1 270 ? -18.787 3.851 27.297 1.00 86.06 270 ASN A N 1
ATOM 2165 C CA . ASN A 1 270 ? -19.441 4.893 26.501 1.00 86.06 270 ASN A CA 1
ATOM 2166 C C . ASN A 1 270 ? -18.500 5.360 25.388 1.00 86.06 270 ASN A C 1
ATOM 2168 O O . ASN A 1 270 ? -17.428 5.891 25.672 1.00 86.06 270 ASN A O 1
ATOM 2172 N N . LEU A 1 271 ? -18.914 5.176 24.136 1.00 92.19 271 LEU A N 1
ATOM 2173 C CA . LEU A 1 271 ? -18.199 5.710 22.982 1.00 92.19 271 LEU A CA 1
ATOM 2174 C C . LEU A 1 271 ? -18.587 7.179 22.729 1.00 92.19 271 LEU A C 1
ATOM 2176 O O 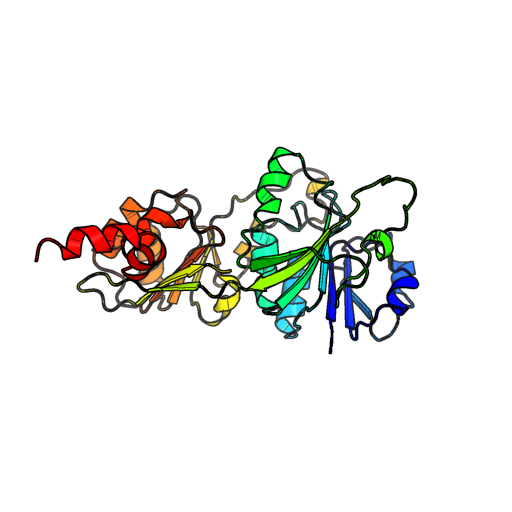. LEU A 1 271 ? -19.689 7.584 23.111 1.00 92.19 271 LEU A O 1
ATOM 2180 N N . PRO A 1 272 ? -17.708 7.969 22.085 1.00 92.94 272 PRO A N 1
ATOM 2181 C CA . PRO A 1 272 ? -18.017 9.330 21.652 1.00 92.94 272 PRO A CA 1
ATOM 2182 C C . PRO A 1 272 ? -19.336 9.398 20.875 1.00 92.94 272 PRO A C 1
ATOM 2184 O O . PRO A 1 272 ? -19.566 8.595 19.970 1.00 92.94 272 PRO A O 1
ATOM 2187 N N . ASN A 1 273 ? -20.200 10.367 21.192 1.00 91.81 273 ASN A N 1
ATOM 2188 C CA . ASN A 1 273 ? -21.542 10.458 20.586 1.00 91.81 273 ASN A CA 1
ATOM 2189 C C . ASN A 1 273 ? -21.496 10.770 19.085 1.00 91.81 273 ASN A C 1
ATOM 2191 O O . ASN A 1 273 ? -22.444 10.486 18.354 1.00 91.81 273 ASN A O 1
ATOM 2195 N N . SER A 1 274 ? -20.416 11.414 18.648 1.00 94.25 274 SER A N 1
ATOM 2196 C CA . SER A 1 274 ? -20.159 11.744 17.248 1.00 94.25 274 SER A CA 1
ATOM 2197 C C . SER A 1 274 ? -19.768 10.524 16.415 1.00 94.25 274 SER A C 1
ATOM 2199 O O . SER A 1 274 ? -19.925 10.560 15.197 1.00 94.25 274 SER A O 1
ATOM 2201 N N . LEU A 1 275 ? -19.291 9.451 17.053 1.00 95.44 275 LEU A N 1
ATOM 2202 C CA . LEU A 1 275 ? -18.705 8.308 16.374 1.00 95.44 275 LEU A CA 1
ATOM 2203 C C . LEU A 1 275 ? -19.790 7.418 15.763 1.00 95.44 275 LEU A C 1
ATOM 2205 O O . LEU A 1 275 ? -20.647 6.877 16.456 1.00 95.44 275 LEU A O 1
ATOM 2209 N N . GLU A 1 276 ? -19.723 7.234 14.450 1.00 95.50 276 GLU A N 1
ATOM 2210 C CA . GLU A 1 276 ? -20.640 6.395 13.676 1.00 95.50 276 GLU A CA 1
ATOM 2211 C C . GLU A 1 276 ? -19.988 5.045 13.339 1.00 95.50 276 GLU A C 1
ATOM 2213 O O . GLU A 1 276 ? -20.666 4.013 13.317 1.00 95.50 276 GLU A O 1
ATOM 2218 N N . SER A 1 277 ? -18.665 5.015 13.118 1.00 95.69 277 SER A N 1
ATOM 2219 C CA . SER A 1 277 ? -17.940 3.779 12.825 1.00 95.69 277 SER A CA 1
ATOM 2220 C C . SER A 1 277 ? -16.493 3.734 13.329 1.00 95.69 277 SER A C 1
ATOM 2222 O O . SER A 1 277 ? -15.775 4.735 13.346 1.00 95.69 277 SER A O 1
ATOM 2224 N N . ILE A 1 278 ? -16.049 2.522 13.692 1.00 96.75 278 ILE A N 1
ATOM 2225 C CA . ILE A 1 278 ? -14.646 2.185 13.966 1.00 96.75 278 ILE A CA 1
ATOM 2226 C C . ILE A 1 278 ? -14.229 1.015 13.080 1.00 96.75 278 ILE A C 1
ATOM 2228 O O . ILE A 1 278 ? -14.862 -0.045 13.049 1.00 96.75 278 ILE A O 1
ATOM 2232 N N . SER A 1 279 ? -13.125 1.206 12.372 1.00 96.31 279 SER A N 1
ATOM 2233 C CA . SER A 1 279 ? -12.601 0.263 11.397 1.00 96.31 279 SER A CA 1
ATOM 2234 C C . SER A 1 279 ? -11.172 -0.122 11.743 1.00 96.31 279 SER A C 1
ATOM 2236 O O . SER A 1 279 ? -10.276 0.715 11.715 1.00 96.31 279 SER A O 1
ATOM 2238 N N . PHE A 1 280 ? -10.958 -1.395 12.047 1.00 95.56 280 PHE A N 1
ATOM 2239 C CA . PHE A 1 280 ? -9.662 -1.962 12.401 1.00 95.56 280 PHE A CA 1
ATOM 2240 C C . PHE A 1 280 ? -9.050 -2.624 11.162 1.00 95.56 280 PHE A C 1
ATOM 2242 O O . PHE A 1 280 ? -9.486 -3.704 10.757 1.00 95.56 280 PHE A O 1
ATOM 2249 N N . TYR A 1 281 ? -8.077 -1.961 10.537 1.00 94.38 281 TYR A N 1
ATOM 2250 C CA . TYR A 1 281 ? -7.412 -2.422 9.317 1.00 94.38 281 TYR A CA 1
ATOM 2251 C C . TYR A 1 281 ? -6.129 -3.158 9.655 1.00 94.38 281 TYR A C 1
ATOM 2253 O O . TYR A 1 281 ? -5.311 -2.655 10.416 1.00 94.38 281 TYR A O 1
ATOM 2261 N N . HIS A 1 282 ? -5.927 -4.328 9.070 1.00 90.81 282 HIS A N 1
ATOM 2262 C CA . HIS A 1 282 ? -4.703 -5.106 9.235 1.00 90.81 282 HIS A CA 1
ATOM 2263 C C . HIS A 1 282 ? -4.355 -5.808 7.936 1.00 90.81 282 HIS A C 1
ATOM 2265 O O . HIS A 1 282 ? -5.227 -6.108 7.120 1.00 90.81 282 HIS A O 1
ATOM 2271 N N . LEU A 1 283 ? -3.067 -6.066 7.744 1.00 86.69 283 LEU A N 1
ATOM 2272 C CA . LEU A 1 283 ? -2.603 -6.863 6.616 1.00 86.69 283 LEU A CA 1
ATOM 2273 C C . LEU A 1 283 ? -2.386 -8.319 7.049 1.00 86.69 283 LEU A C 1
ATOM 2275 O O . LEU A 1 283 ? -2.725 -9.232 6.291 1.00 86.69 283 LEU A O 1
ATOM 2279 N N . ASN A 1 284 ? -1.915 -8.533 8.285 1.00 81.50 284 ASN A N 1
ATOM 2280 C CA . ASN A 1 284 ? -1.743 -9.850 8.881 1.00 81.50 284 ASN A CA 1
ATOM 2281 C C . ASN A 1 284 ? -2.935 -10.211 9.778 1.00 81.50 284 ASN A C 1
ATOM 2283 O O . ASN A 1 284 ? -3.248 -9.520 10.744 1.00 81.50 284 ASN A O 1
ATOM 2287 N N . ILE A 1 285 ? -3.550 -11.367 9.515 1.00 75.12 285 ILE A N 1
ATOM 2288 C CA . ILE A 1 285 ? -4.740 -11.840 10.240 1.00 75.12 285 ILE A CA 1
ATOM 2289 C C . ILE A 1 285 ? -4.543 -11.983 11.760 1.00 75.12 285 ILE A C 1
ATOM 2291 O O . ILE A 1 285 ? -5.520 -11.959 12.510 1.00 75.12 285 ILE A O 1
ATOM 2295 N N . ASN A 1 286 ? -3.301 -12.126 12.222 1.00 80.88 286 ASN A N 1
ATOM 2296 C CA . ASN A 1 286 ? -2.987 -12.280 13.638 1.00 80.88 286 ASN A CA 1
ATOM 2297 C C . ASN A 1 286 ? -2.917 -10.937 14.384 1.00 80.88 286 ASN A C 1
ATOM 2299 O O . ASN A 1 286 ? -2.987 -10.929 15.611 1.00 80.88 286 ASN A O 1
ATOM 2303 N N . ASP A 1 287 ? -2.838 -9.802 13.678 1.00 86.75 287 ASP A N 1
ATOM 2304 C CA . ASP A 1 287 ? -2.665 -8.481 14.297 1.00 86.75 287 ASP A CA 1
ATOM 2305 C C . ASP A 1 287 ? -3.812 -8.115 15.248 1.00 86.75 287 ASP A C 1
ATOM 2307 O O . ASP A 1 287 ? -3.595 -7.454 16.263 1.00 86.75 287 ASP A O 1
ATOM 2311 N N . PHE A 1 288 ? -5.032 -8.567 14.942 1.00 88.69 288 PHE A N 1
ATOM 2312 C CA . PHE A 1 288 ? -6.235 -8.332 15.742 1.00 88.69 288 PHE A CA 1
ATOM 2313 C C . PHE A 1 288 ? -6.927 -9.633 16.173 1.00 88.69 288 PHE A C 1
ATOM 2315 O O . PHE A 1 288 ? -8.150 -9.661 16.320 1.00 88.69 288 PHE A O 1
ATOM 2322 N N . GLU A 1 289 ? -6.176 -10.718 16.396 1.00 85.56 289 GLU A N 1
ATOM 2323 C CA . GLU A 1 289 ? -6.732 -12.026 16.788 1.00 85.56 289 GLU A CA 1
ATOM 2324 C C . GLU A 1 289 ? -7.747 -11.916 17.947 1.00 85.56 289 GLU A C 1
ATOM 2326 O O . GLU A 1 289 ? -8.843 -12.475 17.885 1.00 85.56 289 GLU A O 1
ATOM 2331 N N . GLN A 1 290 ? -7.439 -11.109 18.970 1.00 87.31 290 GLN A N 1
ATOM 2332 C CA . GLN A 1 290 ? -8.331 -10.898 20.116 1.00 87.31 290 GLN A CA 1
ATOM 2333 C C . GLN A 1 290 ? -9.646 -10.188 19.755 1.00 87.31 290 GLN A C 1
ATOM 2335 O O . GLN A 1 290 ? -10.675 -10.475 20.361 1.00 87.31 290 GLN A O 1
ATOM 2340 N N . LEU A 1 291 ? -9.639 -9.273 18.780 1.00 86.88 291 LEU A N 1
ATOM 2341 C CA . LEU A 1 291 ? -10.863 -8.604 18.324 1.00 86.88 291 LEU A CA 1
ATOM 2342 C C . LEU A 1 291 ? -11.690 -9.524 17.427 1.00 86.88 291 LEU A C 1
ATOM 2344 O O . LEU A 1 291 ? -12.917 -9.484 17.458 1.00 86.88 291 LEU A O 1
ATOM 2348 N N . TYR A 1 292 ? -11.032 -10.393 16.660 1.00 84.06 292 TYR A N 1
ATOM 2349 C CA . TYR A 1 292 ? -11.697 -11.377 15.815 1.00 84.06 292 TYR A CA 1
ATOM 2350 C C . TYR A 1 292 ? -12.589 -12.341 16.605 1.00 84.06 292 TYR A C 1
ATOM 2352 O O . TYR A 1 292 ? -13.661 -12.702 16.113 1.00 84.06 292 TYR A O 1
ATOM 2360 N N . ILE A 1 293 ? -12.220 -12.669 17.848 1.00 79.31 293 ILE A N 1
ATOM 2361 C CA . ILE A 1 293 ? -13.050 -13.428 18.802 1.00 79.31 293 ILE A CA 1
ATOM 2362 C C . ILE A 1 293 ? -14.413 -12.752 19.036 1.00 79.31 293 ILE A C 1
ATOM 2364 O O . ILE A 1 293 ? -15.395 -13.419 19.332 1.00 79.31 293 ILE A O 1
ATOM 2368 N N . LEU A 1 294 ? -14.543 -11.438 18.866 1.00 77.69 294 LEU A N 1
ATOM 2369 C CA . LEU A 1 294 ? -15.836 -10.764 19.018 1.00 77.69 294 LEU A CA 1
ATOM 2370 C C . LEU A 1 294 ? -16.747 -10.914 17.787 1.00 77.69 294 LEU A C 1
ATOM 2372 O O . LEU A 1 294 ? -17.919 -10.541 17.837 1.00 77.69 294 LEU A O 1
ATOM 2376 N N . SER A 1 295 ? -16.241 -11.463 16.679 1.00 71.06 295 SER A N 1
ATOM 2377 C CA . SER A 1 295 ? -17.002 -11.645 15.441 1.00 71.06 295 SER A CA 1
ATOM 2378 C C . SER A 1 295 ? -17.542 -13.075 15.301 1.00 71.06 295 SER A C 1
ATOM 2380 O O . SER A 1 295 ? -16.810 -14.061 15.398 1.00 71.06 295 SER A O 1
ATOM 2382 N N . ALA A 1 296 ? -18.838 -13.208 15.000 1.00 59.94 296 ALA A N 1
ATOM 2383 C CA . ALA A 1 296 ? -19.467 -14.513 14.758 1.00 59.94 296 ALA A CA 1
ATOM 2384 C C . ALA A 1 296 ? -18.902 -15.229 13.508 1.00 59.94 296 ALA A C 1
ATOM 2386 O O . ALA A 1 296 ? -18.886 -16.461 13.441 1.00 59.94 296 ALA A O 1
ATOM 2387 N N . HIS A 1 297 ? -18.409 -14.458 12.532 1.00 54.03 297 HIS A N 1
ATOM 2388 C CA . HIS A 1 297 ? -17.806 -14.963 11.294 1.00 54.03 297 HIS A CA 1
ATOM 2389 C C . HIS A 1 297 ? -16.438 -15.628 11.514 1.00 54.03 297 HIS A C 1
ATOM 2391 O O . HIS A 1 297 ? -16.201 -16.714 10.996 1.00 54.03 297 HIS A O 1
ATOM 2397 N N . TYR A 1 298 ? -15.561 -15.060 12.349 1.00 51.84 298 TYR A N 1
ATOM 2398 C CA . TYR A 1 298 ? -14.256 -15.674 12.633 1.00 51.84 298 TYR A CA 1
ATOM 2399 C C . TYR A 1 298 ? -14.389 -17.071 13.248 1.00 51.84 298 TYR A C 1
ATOM 2401 O O . TYR A 1 298 ? -13.702 -18.008 12.846 1.00 51.84 298 TYR A O 1
ATOM 2409 N N . PHE A 1 299 ? -15.333 -17.241 14.176 1.00 49.09 299 PHE A N 1
ATOM 2410 C CA . PHE A 1 299 ? -15.591 -18.538 14.794 1.00 49.09 299 PHE A CA 1
ATOM 2411 C C . PHE A 1 299 ? -16.156 -19.579 13.825 1.00 49.09 299 PHE A C 1
ATOM 2413 O O . PHE A 1 299 ? -15.849 -20.763 13.953 1.00 49.09 299 PHE A O 1
ATOM 2420 N N . THR A 1 300 ? -16.970 -19.164 12.856 1.00 52.38 300 THR A N 1
ATOM 2421 C CA . THR A 1 300 ? -17.575 -20.085 11.885 1.00 52.38 300 THR A CA 1
ATOM 2422 C C . THR A 1 300 ? -16.600 -20.487 10.777 1.00 52.38 300 THR A C 1
ATOM 2424 O O . THR A 1 300 ? -16.599 -21.657 10.398 1.00 52.38 300 THR A O 1
ATOM 2427 N N . ASP A 1 301 ? -15.712 -19.588 10.340 1.00 53.59 301 ASP A N 1
ATOM 2428 C CA . ASP A 1 301 ? -14.759 -19.858 9.254 1.00 53.59 301 ASP A CA 1
ATOM 2429 C C . ASP A 1 301 ? -13.454 -20.530 9.724 1.00 53.59 301 ASP A C 1
ATOM 2431 O O . ASP A 1 301 ? -12.926 -21.397 9.027 1.00 53.59 301 ASP A O 1
ATOM 2435 N N . LYS A 1 302 ? -12.934 -20.203 10.920 1.00 52.59 302 LYS A N 1
ATOM 2436 C CA . LYS A 1 302 ? -11.693 -20.810 11.458 1.00 52.59 302 LYS A CA 1
ATOM 2437 C C . LYS A 1 302 ? -11.924 -22.035 12.350 1.00 52.59 302 LYS A C 1
ATOM 2439 O O . LYS A 1 302 ? -11.024 -22.865 12.465 1.00 52.59 302 LYS A O 1
ATOM 2444 N N . PHE A 1 303 ? -13.108 -22.190 12.951 1.00 49.69 303 PHE A N 1
ATOM 2445 C CA . PHE A 1 303 ? -13.417 -23.272 13.899 1.00 49.69 303 PHE A CA 1
ATOM 2446 C C . PHE A 1 303 ? -14.652 -24.103 13.502 1.00 49.69 303 PHE A C 1
ATOM 2448 O O . PHE A 1 303 ? -15.457 -24.473 14.361 1.00 49.69 303 PHE A O 1
ATOM 2455 N N . GLN A 1 304 ? -14.792 -24.480 12.222 1.00 50.53 304 GLN A N 1
ATOM 2456 C CA . GLN A 1 304 ? -15.906 -25.334 11.754 1.00 50.53 304 GLN A CA 1
ATOM 2457 C C . GLN A 1 304 ? -16.109 -26.612 12.600 1.00 50.53 304 GLN A C 1
ATOM 2459 O O . GLN A 1 304 ? -17.243 -27.037 12.815 1.00 50.53 304 GLN A O 1
ATOM 2464 N N . ASN A 1 305 ? -15.035 -27.186 13.158 1.00 46.59 305 ASN A N 1
ATOM 2465 C CA . ASN A 1 305 ? -15.092 -28.405 13.979 1.00 46.59 305 ASN A CA 1
ATOM 2466 C C . ASN A 1 305 ? -15.549 -28.189 15.438 1.00 46.59 305 ASN A C 1
ATOM 2468 O O . ASN A 1 305 ? -15.878 -29.156 16.128 1.00 46.59 305 ASN A O 1
ATOM 2472 N N . LEU A 1 306 ? -15.598 -26.947 15.933 1.00 41.41 306 LEU A N 1
ATOM 2473 C CA . LEU A 1 306 ? -16.095 -26.661 17.285 1.00 41.41 306 LEU A CA 1
ATOM 2474 C C . LEU A 1 306 ? -17.638 -26.633 17.309 1.00 41.41 306 LEU A C 1
ATOM 2476 O O . LEU A 1 306 ? -18.261 -27.118 18.257 1.00 41.41 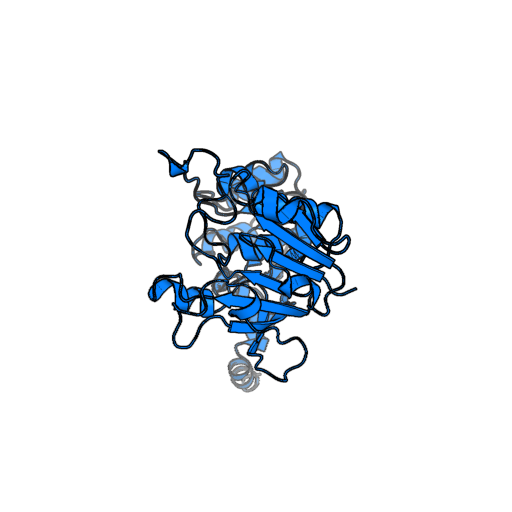306 LEU A O 1
ATOM 2480 N N . PHE A 1 307 ? -18.267 -26.171 16.220 1.00 38.50 307 PHE A N 1
ATOM 2481 C CA . PHE A 1 307 ? -19.729 -26.117 16.068 1.00 38.50 307 PHE A CA 1
ATOM 2482 C C . PHE A 1 307 ? -20.398 -27.502 16.015 1.00 38.50 307 PHE A C 1
ATOM 2484 O O . PHE A 1 307 ? -21.509 -27.672 16.524 1.00 38.50 307 PHE A O 1
ATOM 2491 N N . THR A 1 308 ? -19.727 -28.525 15.478 1.00 38.59 308 THR A N 1
ATOM 2492 C CA . THR A 1 308 ? -20.232 -29.912 15.464 1.00 38.59 308 THR A CA 1
ATOM 2493 C C . THR A 1 308 ? -20.327 -30.525 16.862 1.00 38.59 308 THR A C 1
ATOM 2495 O O . THR A 1 308 ? -21.128 -31.434 17.082 1.00 38.59 308 THR A O 1
ATOM 2498 N N . THR A 1 309 ? -19.564 -30.006 17.827 1.00 33.09 309 THR A N 1
ATOM 2499 C CA . THR A 1 309 ? -19.531 -30.523 19.202 1.00 33.09 309 THR A CA 1
ATOM 2500 C C . THR A 1 309 ? -20.613 -29.886 20.082 1.00 33.09 309 THR A C 1
ATOM 2502 O O . THR A 1 309 ? -21.163 -30.550 20.959 1.00 33.09 309 THR A O 1
ATOM 2505 N N . LEU A 1 310 ? -21.010 -28.639 19.800 1.00 30.69 310 LEU A N 1
ATOM 2506 C CA . LEU A 1 310 ? -22.067 -27.938 20.543 1.00 30.69 310 LEU A CA 1
ATOM 2507 C C . LEU A 1 310 ? -23.490 -28.270 20.058 1.00 30.69 310 LEU A C 1
ATOM 2509 O O . LEU A 1 310 ? -24.425 -28.223 20.851 1.00 30.69 310 LEU A O 1
ATOM 2513 N N . LYS A 1 311 ? -23.666 -28.741 18.813 1.00 30.73 311 LYS A N 1
ATOM 2514 C CA . LYS A 1 311 ? -24.965 -29.241 18.311 1.00 30.73 311 LYS A CA 1
ATOM 2515 C C . LYS A 1 311 ? -25.413 -30.591 18.896 1.00 30.73 311 LYS A C 1
ATOM 2517 O O . LYS A 1 311 ? -26.519 -31.027 18.611 1.00 30.73 311 LYS A O 1
ATOM 2522 N N . LYS A 1 312 ? -24.581 -31.261 19.705 1.00 29.23 312 LYS A N 1
ATOM 2523 C CA . LYS A 1 312 ? -24.946 -32.500 20.423 1.00 29.23 312 LYS A CA 1
ATOM 2524 C C . LYS A 1 312 ? -25.400 -32.269 21.872 1.00 29.23 312 LYS A C 1
ATOM 2526 O O . LYS A 1 312 ? -25.587 -33.240 22.601 1.00 29.23 312 LYS A O 1
ATOM 2531 N N . ARG A 1 313 ? -25.567 -31.013 22.306 1.00 29.84 313 ARG A N 1
ATOM 2532 C CA . ARG A 1 313 ? -26.081 -30.664 23.645 1.00 29.84 313 ARG A CA 1
ATOM 2533 C C . ARG A 1 313 ? -27.118 -29.528 23.638 1.00 29.84 313 ARG A C 1
ATOM 2535 O O . ARG A 1 313 ? -27.141 -28.718 24.561 1.00 29.84 313 ARG A O 1
ATOM 2542 N N . CYS A 1 314 ? -27.995 -29.524 22.637 1.00 31.23 314 CYS A N 1
ATOM 2543 C CA . CYS A 1 314 ? -29.358 -28.990 22.720 1.00 31.23 314 CYS A CA 1
ATOM 2544 C C . CYS A 1 314 ? -30.298 -29.991 22.051 1.00 31.23 314 CYS A C 1
ATOM 2546 O O . CYS A 1 314 ? -29.911 -30.496 20.972 1.00 31.23 314 CYS A O 1
#

Foldseek 3Di:
DAEEEEALQAADDPLVVVDPGQAYEYAWQPPPRHVVRVPDDDPSYDYDNDALLVVLVVCVVVLAAHQEYEEQPFDCPGRQANDGCLDLLNLLSNQQRYDQKHKYKYFPPNDDPVVSVVSVCVLNQKDFPDWDDPPDPPDDPSVSRDPCPPPDPDDRITMTTIGGNADKFWFDAPPDLATEIEGQGRPNNCVVVFQAEEDADDDDDDDDPSNVRHDDSCCSQCVDPRYDYCAPDFPVNVQVVCLVVLTAGYEYEQHPQQPCPSVVVVVNDDGRPSYRYYYYYYSDPSSPVVVLVRGPVSCCPVPVPVVVVVVVPD

Secondary structure (DSSP, 8-state):
--EEEEET--S--GGGGGSS-SEEEEE---TTTSHHHHTT--TTEEEE-S-HHHHHHHHHHTT--EEEEEE---SSSTTSSSS-TTSHHHHHHHGGGEEEEEEEEE--TTS-HHHHHHHTT-BTTEEEEEE--TTSTT---GGGG-S-TTS--S---EEEEEEE--EEEEE--TT--SEEEEEES-GGGSTTT-SEEEE--------SGGGSSPPPHHHHHHTSTTEEE-TT--HHHHHHHHHHTT-SEEEE---STT--HHHHHHHHSPPPTT--EEEEEESSTTTTHHHHTT-HHHHHHH-HHHHHHHTT--

Sequence (314 aa):
MKTLLYLASGPYLDVYSNLSIDKLFFVEKDDMKWTQSYENIPTNAEWINKDILVSVAELKSRNIKIDYLVSLNEGLNEGGGGYAILSDVVMGYLSPILRDEFILICDFSHYPIDIRDQYARLDWGFEKVKELKEGDSGFIDPKTFTESQEYNSGNYGHVFKMKRISCSARFYIANQNVQMKLVQGSIWVDEESLDTIGINIKQTTLVGEAAYNSQSVSDFFLSKPKVFNLKDMTFDAILEYCEQNSIKNLGLCPWLQGNYQEVIKGLQGNLPNSLESISFYHLNINDFEQLYILSAHYFTDKFQNLFTTLKKRC

pLDDT: mean 83.02, std 16.47, range [29.23, 98.62]